Protein AF-A0A223MAK0-F1 (afdb_monomer_lite)

pLDDT: mean 96.05, std 2.84, range [82.0, 98.94]

Foldseek 3Di:
DQVLLLVVQCVDPVRVPPDRDDDDDDDDPDQLVLVVQLQVADPDPPRDFKDWHFLVCCCVNVVVPLWDFWKFFKFFAFPLDDQDFAAADALPCPTSQQVSQQVLQCQCVVPPLLPFDCDCPGPQRNPVFFRCSGTAPDVVTRMHFWWWKFKKFKDAPVRVVQLLVCQNVLQVVSNLQLAEEFEDCPDHRGHVQVFLCNCVHSPVNPVDPTPVRVCVVCVQRYDHDAQQQAQVDSRHGMYMDIVPPSGRDRNPSPQRGLHHPYDNMHMGTRGIGQIAGGITMIGRNPDDPVSSNSVNVSQQVCLVVVNPPDQVNVRRNHMDTADPVDGPRVVSVVSSD

Secondary structure (DSSP, 8-state):
-HHHHHHHHHHSTTTTTSPPPP--------HHHHHHHHHT--SSTT---EEEE-HHHHHHH-TT--SEEEEEEEEEPBTT--SSPP--S--STTSHHHHHHHHHHHHHHTS-GGG---SSSSTT-B-SS-BGGGB---SSPPEESEEEEEEEEEE-HHHHHHHHHHHHTT-HHHHHHT-EEE--TT-IIIIIHHHHHHHHHHGGG--SSSHHHHHHH-GGGEEES-GGGTTTSTT--EEEEETTGGGTSPP-SSS-SS---STT-EEEEEEEEEEEEPPEEEE-TTS-HHHHHHHHHHHHHHHHTT--SSGGGGT--EEEE--SSS-HHHHHHHHH-

Radius of gyration: 21.49 Å; chains: 1; bounding box: 53×34×61 Å

Structure (mmCIF, N/CA/C/O backbone):
data_AF-A0A223MAK0-F1
#
_entry.id   AF-A0A223MAK0-F1
#
loop_
_atom_site.group_PDB
_atom_site.id
_atom_site.type_symbol
_atom_site.label_atom_id
_atom_site.label_alt_id
_atom_site.label_comp_id
_atom_site.label_asym_id
_atom_site.label_entity_id
_atom_site.label_seq_id
_atom_site.pdbx_PDB_ins_code
_atom_site.Cartn_x
_atom_site.Cartn_y
_atom_site.Cartn_z
_atom_site.occupancy
_atom_site.B_iso_or_equiv
_atom_site.auth_seq_id
_atom_site.auth_comp_id
_atom_site.auth_asym_id
_atom_site.auth_atom_id
_atom_site.pdbx_PDB_model_num
ATOM 1 N N . MET A 1 1 ? 21.642 4.336 -13.554 1.00 93.19 1 MET A N 1
ATOM 2 C CA . MET A 1 1 ? 20.837 3.794 -14.674 1.00 93.19 1 MET A CA 1
ATOM 3 C C . MET A 1 1 ? 21.588 3.747 -16.005 1.00 93.19 1 MET A C 1
ATOM 5 O O . MET A 1 1 ? 22.009 2.666 -16.391 1.00 93.19 1 MET A O 1
ATOM 9 N N . LYS A 1 2 ? 21.830 4.885 -16.678 1.00 95.00 2 LYS A N 1
ATOM 10 C CA . LYS A 1 2 ? 22.454 4.943 -18.020 1.00 95.00 2 LYS A CA 1
ATOM 11 C C . LYS A 1 2 ? 23.736 4.112 -18.175 1.00 95.00 2 LYS A C 1
ATOM 13 O O . LYS A 1 2 ? 23.867 3.367 -19.140 1.00 95.00 2 LYS A O 1
ATOM 18 N N . ALA A 1 3 ? 24.668 4.224 -17.227 1.00 94.81 3 ALA A N 1
ATOM 19 C CA . ALA A 1 3 ? 25.928 3.481 -17.269 1.00 94.81 3 ALA A CA 1
ATOM 20 C C . ALA A 1 3 ? 25.715 1.955 -17.218 1.00 94.81 3 ALA A C 1
ATOM 22 O O . ALA A 1 3 ? 26.251 1.238 -18.060 1.00 94.81 3 ALA A O 1
ATOM 23 N N . GLU A 1 4 ? 24.886 1.470 -16.287 1.00 96.62 4 GLU A N 1
ATOM 24 C CA . GLU A 1 4 ? 24.606 0.035 -16.145 1.00 96.62 4 GLU A CA 1
ATOM 25 C C . GLU A 1 4 ? 23.829 -0.514 -17.349 1.00 96.62 4 GLU A C 1
ATOM 27 O O . GLU A 1 4 ? 24.167 -1.577 -17.865 1.00 96.62 4 GLU A O 1
ATOM 32 N N . PHE A 1 5 ? 22.861 0.242 -17.880 1.00 97.12 5 PHE A N 1
ATOM 33 C CA . PHE A 1 5 ? 22.167 -0.138 -19.112 1.00 97.12 5 PHE A CA 1
ATOM 34 C C . PHE A 1 5 ? 23.135 -0.268 -20.298 1.00 97.12 5 PHE A C 1
ATOM 36 O O . PHE A 1 5 ? 23.113 -1.270 -21.008 1.00 97.12 5 PHE A O 1
ATOM 43 N N . ASN A 1 6 ? 24.021 0.713 -20.510 1.00 95.50 6 ASN A N 1
ATOM 44 C CA . ASN A 1 6 ? 24.971 0.674 -21.626 1.00 95.50 6 ASN A CA 1
ATOM 45 C C . ASN A 1 6 ? 25.976 -0.478 -21.491 1.00 95.50 6 ASN A C 1
ATOM 47 O O . ASN A 1 6 ? 26.364 -1.076 -22.494 1.00 95.50 6 ASN A O 1
ATOM 51 N N . LYS A 1 7 ? 26.361 -0.834 -20.262 1.00 95.81 7 LYS A N 1
ATOM 52 C CA . LYS A 1 7 ? 27.163 -2.030 -19.989 1.00 95.81 7 LYS A CA 1
ATOM 53 C C . LYS A 1 7 ? 26.432 -3.307 -20.424 1.00 95.81 7 LYS A C 1
ATOM 55 O O . LYS A 1 7 ? 27.023 -4.109 -21.142 1.00 95.81 7 LYS A O 1
ATOM 60 N N . LEU A 1 8 ? 25.154 -3.470 -20.063 1.00 96.94 8 LEU A N 1
ATOM 61 C CA . LEU A 1 8 ? 24.330 -4.614 -20.489 1.00 96.94 8 LEU A CA 1
ATOM 62 C C . LEU A 1 8 ? 24.157 -4.661 -22.015 1.00 96.94 8 LEU A C 1
ATOM 64 O O . LEU A 1 8 ? 24.373 -5.702 -22.633 1.00 96.94 8 LEU A O 1
ATOM 68 N N . LYS A 1 9 ? 23.846 -3.514 -22.629 1.00 96.50 9 LYS A N 1
ATOM 69 C CA . LYS A 1 9 ? 23.723 -3.356 -24.083 1.00 96.50 9 LYS A CA 1
ATOM 70 C C . LYS A 1 9 ? 24.981 -3.821 -24.814 1.00 96.50 9 LYS A C 1
ATOM 72 O O . LYS A 1 9 ? 24.878 -4.571 -25.782 1.00 96.50 9 LYS A O 1
ATOM 77 N N . ASN A 1 10 ? 26.152 -3.355 -24.380 1.00 96.00 10 ASN A N 1
ATOM 78 C CA . ASN A 1 10 ? 27.424 -3.624 -25.054 1.00 96.00 10 ASN A CA 1
ATOM 79 C C . ASN A 1 10 ? 27.910 -5.067 -24.853 1.00 96.00 10 ASN A C 1
ATOM 81 O O . ASN A 1 10 ? 28.659 -5.573 -25.684 1.00 96.00 10 ASN A O 1
ATOM 85 N N . ALA A 1 11 ? 27.464 -5.739 -23.788 1.00 95.81 11 ALA A N 1
ATOM 86 C CA . ALA A 1 11 ? 27.746 -7.152 -23.552 1.00 95.81 11 ALA A CA 1
ATOM 87 C C . ALA A 1 11 ? 26.887 -8.100 -24.412 1.00 95.81 11 ALA A C 1
ATOM 89 O O . ALA A 1 11 ? 27.238 -9.268 -24.569 1.00 95.81 11 ALA A O 1
ATOM 90 N N . ASN A 1 12 ? 25.768 -7.628 -24.972 1.00 93.00 12 ASN A N 1
ATOM 91 C CA . ASN A 1 12 ? 24.846 -8.452 -25.749 1.00 93.00 12 ASN A CA 1
ATOM 92 C C . ASN A 1 12 ? 25.106 -8.306 -27.269 1.00 93.00 12 ASN A C 1
ATOM 94 O O . ASN A 1 12 ? 24.976 -7.201 -27.808 1.00 93.00 12 ASN A O 1
ATOM 98 N N . PRO A 1 13 ? 25.425 -9.403 -27.994 1.00 93.69 13 PRO A N 1
ATOM 99 C CA . PRO A 1 13 ? 25.727 -9.370 -29.429 1.00 93.69 13 PRO A CA 1
ATOM 100 C C . PRO A 1 13 ? 24.632 -8.748 -30.300 1.00 93.69 13 PRO A C 1
ATOM 102 O O . PRO A 1 13 ? 24.947 -8.155 -31.325 1.00 93.69 13 PRO A O 1
ATOM 105 N N . ASN A 1 14 ? 23.368 -8.850 -29.879 1.00 92.56 14 ASN A N 1
ATOM 106 C CA . ASN A 1 14 ? 22.218 -8.348 -30.631 1.00 92.56 14 ASN A CA 1
ATOM 107 C C . ASN A 1 14 ? 21.970 -6.847 -30.417 1.00 92.56 14 ASN A C 1
ATOM 109 O O . ASN A 1 14 ? 21.150 -6.260 -31.118 1.00 92.56 14 ASN A O 1
ATOM 113 N N . THR A 1 15 ? 22.621 -6.227 -29.427 1.00 93.69 15 THR A N 1
ATOM 114 C CA . THR A 1 15 ? 22.363 -4.826 -29.054 1.00 93.69 15 THR A CA 1
ATOM 115 C C . THR A 1 15 ? 23.609 -3.956 -28.984 1.00 93.69 15 THR A C 1
ATOM 117 O O . THR A 1 15 ? 23.480 -2.734 -28.936 1.00 93.69 15 THR A O 1
ATOM 120 N N . LYS A 1 16 ? 24.812 -4.542 -28.989 1.00 94.38 16 LYS A N 1
ATOM 121 C CA . LYS A 1 16 ? 26.081 -3.808 -28.862 1.00 94.38 16 LYS A CA 1
ATOM 122 C C . LYS A 1 16 ? 26.257 -2.715 -29.923 1.00 94.38 16 LYS A C 1
ATOM 124 O O . LYS A 1 16 ? 26.708 -1.623 -29.582 1.00 94.38 16 LYS A O 1
ATOM 129 N N . ASP A 1 17 ? 25.801 -2.971 -31.148 1.00 94.69 17 ASP A N 1
ATOM 130 C CA . ASP A 1 17 ? 25.955 -2.071 -32.298 1.00 94.69 17 ASP A CA 1
ATOM 131 C C . ASP A 1 17 ? 24.784 -1.078 -32.441 1.00 94.69 17 ASP A C 1
ATOM 133 O O . ASP A 1 17 ? 24.780 -0.235 -33.335 1.00 94.69 17 ASP A O 1
ATOM 137 N N . LEU A 1 18 ? 23.783 -1.144 -31.552 1.00 93.19 18 LEU A N 1
ATOM 138 C CA . LEU A 1 18 ? 22.683 -0.177 -31.525 1.00 93.19 18 LEU A CA 1
ATOM 139 C C . LEU A 1 18 ? 23.134 1.167 -30.920 1.00 93.19 18 LEU A C 1
ATOM 141 O O . LEU A 1 18 ? 24.121 1.212 -30.177 1.00 93.19 18 LEU A O 1
ATOM 145 N N . PRO A 1 19 ? 22.400 2.268 -31.165 1.00 91.81 19 PRO A N 1
ATOM 146 C CA . PRO A 1 19 ? 22.640 3.539 -30.487 1.00 91.81 19 PRO A CA 1
ATOM 147 C C . PRO A 1 19 ? 22.534 3.423 -28.961 1.00 91.81 19 PRO A C 1
ATOM 149 O O . PRO A 1 19 ? 21.789 2.600 -28.424 1.00 91.81 19 PRO A O 1
ATOM 152 N N . ASN A 1 20 ? 23.281 4.267 -28.246 1.00 90.25 20 ASN A N 1
ATOM 153 C CA . ASN A 1 20 ? 23.153 4.369 -26.794 1.00 90.25 20 ASN A CA 1
ATOM 154 C C . ASN A 1 20 ? 21.805 4.988 -26.411 1.00 90.25 20 ASN A C 1
ATOM 156 O O . ASN A 1 20 ? 21.297 5.868 -27.103 1.00 90.25 20 ASN A O 1
ATOM 160 N N . VAL A 1 21 ? 21.270 4.561 -25.269 1.00 90.88 21 VAL A N 1
ATOM 161 C CA . VAL A 1 21 ? 19.990 5.047 -24.742 1.00 90.88 21 VAL A CA 1
ATOM 162 C C . VAL A 1 21 ? 20.228 6.165 -23.724 1.00 90.88 21 VAL A C 1
ATOM 164 O O . VAL A 1 21 ? 21.171 6.113 -22.923 1.00 90.88 21 VAL A O 1
ATOM 167 N N . ASN A 1 22 ? 19.368 7.181 -23.763 1.00 90.56 22 ASN A N 1
ATOM 168 C CA . ASN A 1 22 ? 19.264 8.223 -22.744 1.00 90.56 22 ASN A CA 1
ATOM 169 C C . ASN A 1 22 ? 18.030 7.967 -21.869 1.00 90.56 22 ASN A C 1
ATOM 171 O O . ASN A 1 22 ? 17.097 7.296 -22.296 1.00 90.56 22 ASN A O 1
ATOM 175 N N . PHE A 1 23 ? 18.066 8.467 -20.636 1.00 93.25 23 PHE A N 1
ATOM 176 C CA . PHE A 1 23 ? 16.984 8.318 -19.668 1.00 93.25 23 PHE A CA 1
ATOM 177 C C . PHE A 1 23 ? 16.561 9.707 -19.210 1.00 93.25 23 PHE A C 1
ATOM 179 O O . PHE A 1 23 ? 17.351 10.383 -18.550 1.00 93.25 23 PHE A O 1
ATOM 186 N N . ASP A 1 24 ? 15.331 10.078 -19.543 1.00 93.38 24 ASP A N 1
ATOM 187 C CA . ASP A 1 24 ? 14.682 11.305 -19.098 1.00 93.38 24 ASP A CA 1
ATOM 188 C C . ASP A 1 24 ? 13.568 10.949 -18.108 1.00 93.38 24 ASP A C 1
ATOM 190 O O . ASP A 1 24 ? 12.923 9.905 -18.226 1.00 93.38 24 ASP A O 1
ATOM 194 N N . PHE A 1 25 ? 13.370 11.791 -17.095 1.00 92.69 25 PHE A N 1
ATOM 195 C CA . PHE A 1 25 ? 12.435 11.527 -16.003 1.00 92.69 25 PHE A CA 1
ATOM 196 C C . PHE A 1 25 ? 11.392 12.637 -15.919 1.00 92.69 25 PHE A C 1
ATOM 198 O O . PHE A 1 25 ? 11.732 13.819 -15.914 1.00 92.69 25 PHE A O 1
ATOM 205 N N . VAL A 1 26 ? 10.124 12.243 -15.801 1.00 92.62 26 VAL A N 1
ATOM 206 C CA . VAL A 1 26 ? 8.984 13.147 -15.621 1.00 92.62 26 VAL A CA 1
ATOM 207 C C . VAL A 1 26 ? 8.223 12.727 -14.366 1.00 92.62 26 VAL A C 1
ATOM 209 O O . VAL A 1 26 ? 8.002 11.538 -14.134 1.00 92.62 26 VAL A O 1
ATOM 212 N N . GLY A 1 27 ? 7.841 13.701 -13.540 1.00 90.19 27 GLY A N 1
ATOM 213 C CA . GLY A 1 27 ? 7.019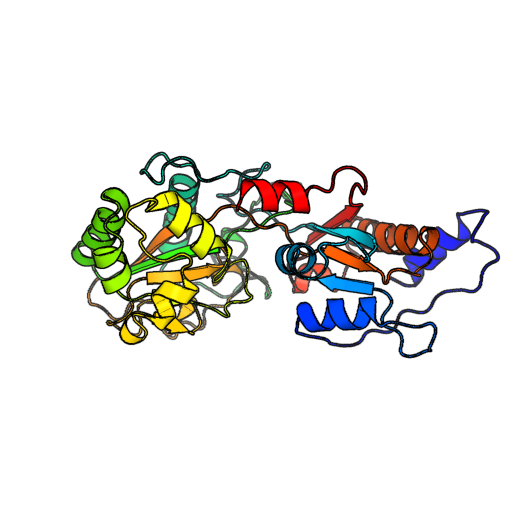 13.465 -12.355 1.00 90.19 27 GLY A CA 1
ATOM 214 C C . GLY A 1 27 ? 5.551 13.286 -12.735 1.00 90.19 27 GLY A C 1
ATOM 215 O O . GLY A 1 27 ? 4.942 14.202 -13.284 1.00 90.19 27 GLY A O 1
ATOM 216 N N . ILE A 1 28 ? 4.988 12.113 -12.443 1.00 90.94 28 ILE A N 1
ATOM 217 C CA . ILE A 1 28 ? 3.561 11.812 -12.598 1.00 90.94 28 ILE A CA 1
ATOM 218 C C . ILE A 1 28 ? 3.109 11.136 -11.306 1.00 90.94 28 ILE A C 1
ATOM 220 O O . ILE A 1 28 ? 3.587 10.048 -10.984 1.00 90.94 28 ILE A O 1
ATOM 224 N N . ASP A 1 29 ? 2.197 11.763 -10.569 1.00 83.56 29 ASP A N 1
ATOM 225 C CA . ASP A 1 29 ? 1.834 11.287 -9.227 1.00 83.56 29 ASP A CA 1
ATOM 226 C C . ASP A 1 29 ? 0.803 10.149 -9.249 1.00 83.56 29 ASP A C 1
ATOM 228 O O . ASP A 1 29 ? 0.844 9.242 -8.420 1.00 83.56 29 ASP A O 1
ATOM 232 N N . ASP A 1 30 ? -0.136 10.176 -10.196 1.00 88.19 30 ASP A N 1
ATOM 233 C CA . ASP A 1 30 ? -1.300 9.289 -10.203 1.00 88.19 30 ASP A CA 1
ATOM 234 C C . ASP A 1 30 ? -1.084 8.017 -11.045 1.00 88.19 30 ASP A C 1
ATOM 236 O O . ASP A 1 30 ? -0.744 8.077 -12.228 1.00 88.19 30 ASP A O 1
ATOM 240 N N . SER A 1 31 ? -1.334 6.846 -10.446 1.00 91.94 31 SER A N 1
ATOM 241 C CA . SER A 1 31 ? -1.171 5.538 -11.099 1.00 91.94 31 SER A CA 1
ATOM 242 C C . SER A 1 31 ? -2.064 5.358 -12.328 1.00 91.94 31 SER A C 1
ATOM 244 O O . SER A 1 31 ? -1.602 4.804 -13.325 1.00 91.94 31 SER A O 1
ATOM 246 N N . LYS A 1 32 ? -3.314 5.844 -12.301 1.00 92.81 32 LYS A N 1
ATOM 247 C CA . LYS A 1 32 ? -4.226 5.722 -13.454 1.00 92.81 32 LYS A CA 1
ATOM 248 C C . LYS A 1 32 ? -3.705 6.530 -14.642 1.00 92.81 32 LYS A C 1
ATOM 250 O O . LYS A 1 32 ? -3.706 6.057 -15.776 1.00 92.81 32 LYS A O 1
ATOM 255 N N . THR A 1 33 ? -3.192 7.727 -14.364 1.00 93.94 33 THR A N 1
ATOM 256 C CA . THR A 1 33 ? -2.572 8.612 -15.353 1.00 93.94 33 THR A CA 1
ATOM 257 C C . THR A 1 33 ? -1.335 7.964 -15.972 1.00 93.94 33 THR A C 1
ATOM 259 O O . THR A 1 33 ? -1.218 7.954 -17.195 1.00 93.94 33 THR A O 1
ATOM 262 N N . LYS A 1 34 ? -0.458 7.345 -15.164 1.00 95.75 34 LYS A N 1
ATOM 263 C CA . LYS A 1 34 ? 0.699 6.579 -15.671 1.00 95.75 34 LYS A CA 1
ATOM 264 C C . LYS A 1 34 ? 0.270 5.472 -16.639 1.00 95.75 34 LYS A C 1
ATOM 266 O O . LYS A 1 34 ? 0.835 5.368 -17.723 1.00 95.75 34 LYS A O 1
ATOM 271 N N . ILE A 1 35 ? -0.743 4.675 -16.280 1.00 96.38 35 ILE A N 1
ATOM 272 C CA . ILE A 1 35 ? -1.268 3.602 -17.145 1.00 96.38 35 ILE A CA 1
ATOM 273 C C . ILE A 1 35 ? -1.819 4.182 -18.446 1.00 96.38 35 ILE A C 1
ATOM 275 O O . ILE A 1 35 ? -1.442 3.725 -19.523 1.00 96.38 35 ILE A O 1
ATOM 279 N N . SER A 1 36 ? -2.675 5.203 -18.357 1.00 95.44 36 SER A N 1
ATOM 280 C CA . SER A 1 36 ? -3.267 5.839 -19.535 1.00 95.44 36 SER A CA 1
ATOM 281 C C . SER A 1 36 ? -2.195 6.375 -20.480 1.00 95.44 36 SER A C 1
ATOM 283 O O . SER A 1 36 ? -2.293 6.153 -21.682 1.00 95.44 36 SER A O 1
ATOM 285 N N . GLN A 1 37 ? -1.165 7.041 -19.948 1.00 95.25 37 GLN A N 1
ATOM 286 C CA . GLN A 1 37 ? -0.077 7.595 -20.751 1.00 95.25 37 GLN A CA 1
ATOM 287 C C . GLN A 1 37 ? 0.797 6.513 -21.382 1.00 95.25 37 GLN A C 1
ATOM 289 O O . GLN A 1 37 ? 1.171 6.666 -22.538 1.00 95.25 37 GLN A O 1
ATOM 294 N N . LEU A 1 38 ? 1.084 5.409 -20.680 1.00 96.88 38 LEU A N 1
ATOM 295 C CA . LEU A 1 38 ? 1.790 4.267 -21.272 1.00 96.88 38 LEU A CA 1
ATOM 296 C C . LEU A 1 38 ? 0.986 3.635 -22.414 1.00 96.88 38 LEU A C 1
ATOM 298 O O . LEU A 1 38 ? 1.558 3.309 -23.451 1.00 96.88 38 LEU A O 1
ATOM 302 N N . LYS A 1 39 ? -0.331 3.466 -22.241 1.00 95.88 39 LYS A N 1
ATOM 303 C CA . LYS A 1 39 ? -1.208 2.871 -23.261 1.00 95.88 39 LYS A CA 1
ATOM 304 C C . LYS A 1 39 ? -1.353 3.754 -24.497 1.00 95.88 39 LYS A C 1
ATOM 306 O O . LYS A 1 39 ? -1.340 3.242 -25.609 1.00 95.88 39 LYS A O 1
ATOM 311 N N . SER A 1 40 ? -1.460 5.070 -24.310 1.00 93.88 40 SER A N 1
ATOM 312 C CA . SER A 1 40 ? -1.549 6.032 -25.415 1.00 93.88 40 SER A CA 1
ATOM 313 C C . SER A 1 40 ? -0.187 6.446 -25.982 1.00 93.88 40 SER A C 1
ATOM 315 O O . SER A 1 40 ? -0.140 7.308 -26.856 1.00 93.88 40 SER A O 1
ATOM 317 N N . SER A 1 41 ? 0.911 5.912 -25.443 1.00 90.94 41 SER A N 1
ATOM 318 C CA . SER A 1 41 ? 2.268 6.326 -25.793 1.00 90.94 41 SER A CA 1
ATOM 319 C C . SER A 1 41 ? 2.610 5.947 -27.232 1.00 90.94 41 SER A C 1
ATOM 321 O O . SER A 1 41 ? 2.360 4.823 -27.675 1.00 90.94 41 SER A O 1
ATOM 323 N N . ASP A 1 42 ? 3.219 6.876 -27.958 1.00 85.75 42 ASP A N 1
ATOM 324 C CA . ASP A 1 42 ? 3.631 6.710 -29.347 1.00 85.75 42 ASP A CA 1
ATOM 325 C C . ASP A 1 42 ? 5.163 6.581 -29.458 1.00 85.75 42 ASP A C 1
ATOM 327 O O . ASP A 1 42 ? 5.835 6.145 -28.524 1.00 85.75 42 ASP A O 1
ATOM 331 N N . ASN A 1 43 ? 5.734 6.882 -30.626 1.00 85.44 43 ASN A N 1
ATOM 332 C CA . ASN A 1 43 ? 7.188 6.928 -30.828 1.00 85.44 43 ASN A CA 1
ATOM 333 C C . ASN A 1 43 ? 7.732 8.370 -30.852 1.00 85.44 43 ASN A C 1
ATOM 335 O O . ASN A 1 43 ? 8.783 8.616 -31.445 1.00 85.44 43 ASN A O 1
ATOM 339 N N . SER A 1 44 ? 7.013 9.332 -30.266 1.00 86.31 44 SER A N 1
ATOM 340 C CA . SER A 1 44 ? 7.482 10.714 -30.136 1.00 86.31 44 SER A CA 1
ATOM 341 C C . SER A 1 44 ? 8.581 10.838 -29.078 1.00 86.31 44 SER A C 1
ATOM 343 O O . SER A 1 44 ? 8.764 9.979 -28.221 1.00 86.31 44 SER A O 1
ATOM 345 N N . THR A 1 45 ? 9.305 11.956 -29.094 1.00 82.00 45 THR A N 1
ATOM 346 C CA . THR A 1 45 ? 10.337 12.264 -28.088 1.00 82.00 45 THR A CA 1
ATOM 347 C C . THR A 1 45 ? 9.767 12.573 -26.701 1.00 82.00 45 THR A C 1
ATOM 349 O O . THR A 1 45 ? 10.524 12.669 -25.744 1.00 82.00 45 THR A O 1
ATOM 352 N N . SER A 1 46 ? 8.452 12.766 -26.591 1.00 83.75 46 SER A N 1
ATOM 353 C CA . SER A 1 46 ? 7.727 12.977 -25.331 1.00 83.75 46 SER A CA 1
ATOM 354 C C . SER A 1 46 ? 7.014 11.716 -24.833 1.00 83.75 46 SER A C 1
ATOM 356 O O . SER A 1 46 ? 6.264 11.786 -23.860 1.00 83.75 46 SER A O 1
ATOM 358 N N . ALA A 1 47 ? 7.200 10.584 -25.516 1.00 88.50 47 ALA A N 1
ATOM 359 C CA . ALA A 1 47 ? 6.585 9.319 -25.156 1.00 88.50 47 ALA A CA 1
ATOM 360 C C . ALA A 1 47 ? 7.017 8.875 -23.750 1.00 88.50 47 ALA A C 1
ATOM 362 O O . ALA A 1 47 ? 8.191 8.935 -23.385 1.00 88.50 47 ALA A O 1
ATOM 363 N N . ILE A 1 48 ? 6.058 8.387 -22.963 1.00 95.12 48 ILE A N 1
ATOM 364 C CA . ILE A 1 48 ? 6.356 7.688 -21.713 1.00 95.12 48 ILE A CA 1
ATOM 365 C C . ILE A 1 48 ? 6.566 6.217 -22.060 1.00 95.12 48 ILE A C 1
ATOM 367 O O . ILE A 1 48 ? 5.652 5.544 -22.540 1.00 95.12 48 ILE A O 1
ATOM 371 N N . ASP A 1 49 ? 7.782 5.723 -21.851 1.00 96.81 49 ASP A N 1
ATOM 372 C CA . ASP A 1 49 ? 8.165 4.351 -22.200 1.00 96.81 49 ASP A CA 1
ATOM 373 C C . ASP A 1 49 ? 8.015 3.366 -21.035 1.00 96.81 49 ASP A C 1
ATOM 375 O O . ASP A 1 49 ? 7.754 2.181 -21.254 1.00 96.81 49 ASP A O 1
ATOM 379 N N . PHE A 1 50 ? 8.197 3.855 -19.806 1.00 97.75 50 PHE A N 1
ATOM 380 C CA . PHE A 1 50 ? 8.248 3.063 -18.582 1.00 97.75 50 PHE A CA 1
ATOM 381 C C . PHE A 1 50 ? 7.710 3.854 -17.388 1.00 97.75 50 PHE A C 1
ATOM 383 O O . PHE A 1 50 ? 8.017 5.037 -17.237 1.00 97.75 50 PHE A O 1
ATOM 390 N N . ALA A 1 51 ? 6.967 3.192 -16.500 1.00 97.62 51 ALA A N 1
ATOM 391 C CA . ALA A 1 51 ? 6.581 3.755 -15.209 1.00 97.62 51 ALA A CA 1
ATOM 392 C C . ALA A 1 51 ? 6.489 2.675 -14.123 1.00 97.62 51 ALA A C 1
ATOM 394 O O . ALA A 1 51 ? 6.117 1.538 -14.403 1.00 97.62 51 ALA A O 1
ATOM 395 N N . ILE A 1 52 ? 6.782 3.052 -12.874 1.00 97.69 52 ILE A N 1
ATOM 396 C CA . ILE A 1 52 ? 6.501 2.239 -11.682 1.00 97.69 52 ILE A CA 1
ATOM 397 C C . ILE A 1 52 ? 5.118 2.636 -11.141 1.00 97.69 52 ILE A C 1
ATOM 399 O O . ILE A 1 52 ? 4.847 3.825 -10.911 1.00 97.69 52 ILE A O 1
ATOM 403 N N . ILE A 1 53 ? 4.230 1.649 -11.014 1.00 96.00 53 ILE A N 1
ATOM 404 C CA . ILE A 1 53 ? 2.783 1.813 -10.820 1.00 96.00 53 ILE A CA 1
ATOM 405 C C . ILE A 1 53 ? 2.298 0.854 -9.729 1.00 96.00 53 ILE A C 1
ATOM 407 O O . ILE A 1 53 ? 2.748 -0.288 -9.670 1.00 96.00 53 ILE A O 1
ATOM 411 N N . ASP A 1 54 ? 1.338 1.286 -8.908 1.00 94.25 54 ASP A N 1
ATOM 412 C CA . ASP A 1 54 ? 0.647 0.408 -7.953 1.00 94.25 54 ASP A CA 1
ATOM 413 C C . ASP A 1 54 ? 0.117 -0.863 -8.649 1.00 94.25 54 ASP A C 1
ATOM 415 O O . ASP A 1 54 ? -0.564 -0.804 -9.684 1.00 94.25 54 ASP A O 1
ATOM 419 N N . ALA A 1 55 ? 0.431 -2.026 -8.073 1.00 96.44 55 ALA A N 1
ATOM 420 C CA . ALA A 1 55 ? 0.104 -3.324 -8.660 1.00 96.44 55 ALA A CA 1
ATOM 421 C C . ALA A 1 55 ? -1.410 -3.527 -8.801 1.00 96.44 55 ALA A C 1
ATOM 423 O O . ALA A 1 55 ? -1.877 -4.045 -9.813 1.00 96.44 55 ALA A O 1
ATOM 424 N N . THR A 1 56 ? -2.183 -3.082 -7.806 1.00 95.69 56 THR A N 1
ATOM 425 C CA . THR A 1 56 ? -3.645 -3.216 -7.810 1.00 95.69 56 THR A CA 1
ATOM 426 C C . THR A 1 56 ? -4.266 -2.405 -8.947 1.00 95.69 56 THR A C 1
ATOM 428 O O . THR A 1 56 ? -5.087 -2.914 -9.703 1.00 95.69 56 THR A O 1
ATOM 431 N N . THR A 1 57 ? -3.827 -1.160 -9.120 1.00 94.56 57 THR A N 1
ATOM 432 C CA . THR A 1 57 ? -4.275 -0.283 -10.207 1.00 94.56 57 THR A CA 1
ATOM 433 C C . THR A 1 57 ? -3.869 -0.845 -11.567 1.00 94.56 57 THR A C 1
ATOM 435 O O . THR A 1 57 ? -4.671 -0.826 -12.491 1.00 94.56 57 THR A O 1
ATOM 438 N N . THR A 1 58 ? -2.672 -1.428 -11.682 1.00 96.00 58 THR A N 1
ATOM 439 C CA . THR A 1 58 ? -2.226 -2.113 -12.909 1.00 96.00 58 THR A CA 1
ATOM 440 C C . THR A 1 58 ? -3.144 -3.280 -13.279 1.00 96.00 58 THR A C 1
ATOM 442 O O . THR A 1 58 ? -3.443 -3.486 -14.449 1.00 96.00 58 THR A O 1
ATOM 445 N N . ILE A 1 59 ? -3.628 -4.050 -12.303 1.00 96.31 59 ILE A N 1
ATOM 446 C CA . ILE A 1 59 ? -4.547 -5.167 -12.565 1.00 96.31 59 ILE A CA 1
ATOM 447 C C . ILE A 1 59 ? -5.920 -4.671 -13.020 1.00 96.31 59 ILE A C 1
ATOM 449 O O . ILE A 1 59 ? -6.481 -5.235 -13.957 1.00 96.31 59 ILE A O 1
ATOM 453 N N . GLU A 1 60 ? -6.452 -3.655 -12.344 1.00 94.88 60 GLU A N 1
ATOM 454 C CA . GLU A 1 60 ? -7.815 -3.158 -12.558 1.00 94.88 60 GLU A CA 1
ATOM 455 C C . GLU A 1 60 ? -7.950 -2.309 -13.829 1.00 94.88 60 GLU A C 1
ATOM 457 O O . GLU A 1 60 ? -8.953 -2.424 -14.531 1.00 94.88 60 GLU A O 1
ATOM 462 N N . ASP A 1 61 ? -6.941 -1.493 -14.149 1.00 95.38 61 ASP A N 1
ATOM 463 C CA . ASP A 1 61 ? -6.974 -0.558 -15.282 1.00 95.38 61 ASP A CA 1
ATOM 464 C C . ASP A 1 61 ? -6.235 -1.101 -16.532 1.00 95.38 61 ASP A C 1
ATOM 466 O O . ASP A 1 61 ? -6.345 -0.541 -17.628 1.00 95.38 61 ASP A O 1
ATOM 470 N N . ASP A 1 62 ? -5.512 -2.222 -16.406 1.00 96.31 62 ASP A N 1
ATOM 471 C CA . ASP A 1 62 ? -4.987 -3.010 -17.530 1.00 96.31 62 ASP A CA 1
ATOM 472 C C . ASP A 1 62 ? -5.422 -4.494 -17.470 1.00 96.31 62 ASP A C 1
ATOM 474 O O . ASP A 1 62 ? -4.589 -5.407 -17.330 1.00 96.31 62 ASP A O 1
ATOM 478 N N . PRO A 1 63 ? -6.742 -4.766 -17.569 1.00 94.81 63 PRO A N 1
ATOM 479 C CA . PRO A 1 63 ? -7.275 -6.127 -17.508 1.00 94.81 63 PRO A CA 1
ATOM 480 C C . PRO A 1 63 ? -6.859 -6.974 -18.720 1.00 94.81 63 PRO A C 1
ATOM 482 O O . PRO A 1 63 ? -6.552 -8.157 -18.558 1.00 94.81 63 PRO A O 1
ATOM 485 N N . GLU A 1 64 ? -6.758 -6.352 -19.900 1.00 94.88 64 GLU A N 1
ATOM 486 C CA . GLU A 1 64 ? -6.355 -6.990 -21.163 1.00 94.88 64 GLU A CA 1
ATOM 487 C C . GLU A 1 64 ? -4.841 -7.244 -21.263 1.00 94.88 64 GLU A C 1
ATOM 489 O O . GLU A 1 64 ? -4.383 -7.902 -22.196 1.00 94.88 64 GLU A O 1
ATOM 494 N N . LYS A 1 65 ? -4.063 -6.796 -20.265 1.00 95.44 65 LYS A N 1
ATOM 495 C CA . LYS A 1 65 ? -2.609 -7.013 -20.165 1.00 95.44 65 LYS A CA 1
ATOM 496 C C . LYS A 1 65 ? -1.853 -6.428 -21.363 1.00 95.44 65 LYS A C 1
ATOM 498 O O . LYS A 1 65 ? -0.941 -7.064 -21.895 1.00 95.44 65 LYS A O 1
ATOM 503 N N . GLU A 1 66 ? -2.245 -5.231 -21.791 1.00 96.06 66 GLU A N 1
ATOM 504 C CA . GLU A 1 66 ? -1.610 -4.526 -22.906 1.00 96.06 66 GLU A CA 1
ATOM 505 C C . GLU A 1 66 ? -0.187 -4.082 -22.546 1.00 96.06 66 GLU A C 1
ATOM 507 O O . GLU A 1 66 ? 0.705 -4.076 -23.397 1.00 96.06 66 GLU A O 1
ATOM 512 N N . LEU A 1 67 ? 0.040 -3.719 -21.279 1.00 97.06 67 LEU A N 1
ATOM 513 C CA . LEU A 1 67 ? 1.343 -3.282 -20.796 1.00 97.06 67 LEU A CA 1
ATOM 514 C C . LEU A 1 67 ? 2.280 -4.469 -20.564 1.00 97.06 67 LEU A C 1
ATOM 516 O O . LEU A 1 67 ? 1.906 -5.509 -20.010 1.00 97.06 67 LEU A O 1
ATOM 520 N N . TYR A 1 68 ? 3.557 -4.282 -20.901 1.00 97.56 68 TYR A N 1
ATOM 521 C CA . TYR A 1 68 ? 4.590 -5.250 -20.547 1.00 97.56 68 TYR A CA 1
ATOM 522 C C . TYR A 1 68 ? 5.078 -4.997 -19.116 1.00 97.56 68 TYR A C 1
ATOM 524 O O . TYR A 1 68 ? 5.787 -4.031 -18.850 1.00 97.56 68 TYR A O 1
ATOM 532 N N . ASN A 1 69 ? 4.716 -5.877 -18.185 1.00 97.88 69 ASN A N 1
ATOM 533 C CA . ASN A 1 69 ? 5.070 -5.761 -16.767 1.00 97.88 69 ASN A CA 1
ATOM 534 C C . ASN A 1 69 ? 6.438 -6.406 -16.506 1.00 97.88 69 ASN A C 1
ATOM 536 O O . ASN A 1 69 ? 6.498 -7.606 -16.259 1.00 97.88 69 ASN A O 1
ATOM 540 N N . GLY A 1 70 ? 7.541 -5.659 -16.589 1.00 97.69 70 GLY A N 1
ATOM 541 C CA . GLY A 1 70 ? 8.897 -6.233 -16.549 1.00 97.69 70 GLY A CA 1
ATOM 542 C C . GLY A 1 70 ? 9.508 -6.373 -15.150 1.00 97.69 70 GLY A C 1
ATOM 543 O O . GLY A 1 70 ? 10.254 -7.321 -14.892 1.00 97.69 70 GLY A O 1
ATOM 544 N N . LEU A 1 71 ? 9.174 -5.461 -14.236 1.00 98.62 71 LEU A N 1
ATOM 545 C CA . LEU A 1 71 ? 9.886 -5.261 -12.970 1.00 98.62 71 LEU A CA 1
ATOM 546 C C . LEU A 1 71 ? 8.922 -5.318 -11.780 1.00 98.62 71 LEU A C 1
ATOM 548 O O . LEU A 1 71 ? 7.915 -4.625 -11.773 1.00 98.62 71 LEU A O 1
ATOM 552 N N . GLN A 1 72 ? 9.255 -6.084 -10.747 1.00 98.44 72 GLN A N 1
ATOM 553 C CA . GLN A 1 72 ? 8.599 -6.043 -9.440 1.00 98.44 72 GLN A CA 1
ATOM 554 C C . GLN A 1 72 ? 9.528 -5.322 -8.466 1.00 98.44 72 GLN A C 1
ATOM 556 O O . GLN A 1 72 ? 10.676 -5.744 -8.288 1.00 98.44 72 GLN A O 1
ATOM 561 N N . THR A 1 73 ? 9.037 -4.264 -7.824 1.00 98.62 73 THR A N 1
ATOM 562 C CA . THR A 1 73 ? 9.744 -3.625 -6.706 1.00 98.62 73 THR A CA 1
ATOM 563 C C . THR A 1 73 ? 9.621 -4.482 -5.442 1.00 98.62 73 THR A C 1
ATOM 565 O O . THR A 1 73 ? 8.648 -5.221 -5.268 1.00 98.62 73 THR A O 1
ATOM 568 N N . LEU A 1 74 ? 10.636 -4.430 -4.582 1.00 98.19 74 LEU A N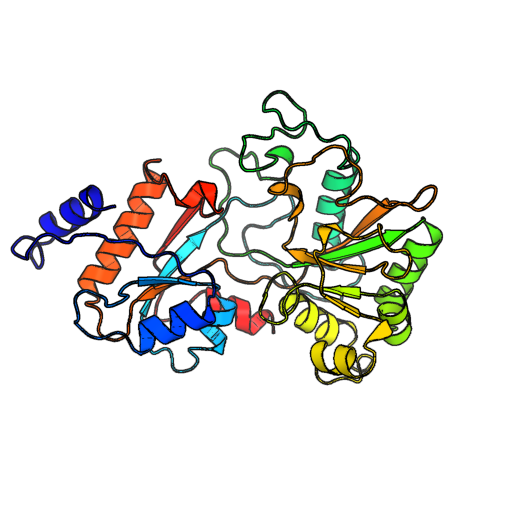 1
ATOM 569 C CA . LEU A 1 74 ? 10.720 -5.152 -3.314 1.00 98.19 74 LEU A CA 1
ATOM 570 C C . LEU A 1 74 ? 10.996 -4.155 -2.190 1.00 98.19 74 LEU A C 1
ATOM 572 O O . LEU A 1 74 ? 11.692 -3.162 -2.401 1.00 98.19 74 LEU A O 1
ATOM 576 N N . THR A 1 75 ? 10.519 -4.444 -0.986 1.00 97.50 75 THR A N 1
ATOM 577 C CA . THR A 1 75 ? 10.740 -3.609 0.201 1.00 97.50 75 THR A CA 1
ATOM 578 C C . THR A 1 75 ? 11.361 -4.413 1.336 1.00 97.50 75 THR A C 1
ATOM 580 O O . THR A 1 75 ? 11.316 -5.643 1.323 1.00 97.50 75 THR A O 1
ATOM 583 N N . TRP A 1 76 ? 11.955 -3.738 2.321 1.00 97.00 76 TRP A N 1
ATOM 584 C CA . TRP A 1 76 ? 12.389 -4.396 3.553 1.00 97.00 76 TRP A CA 1
ATOM 585 C C . TRP A 1 76 ? 11.177 -4.908 4.325 1.00 97.00 76 TRP A C 1
ATOM 587 O O . TRP A 1 76 ? 10.208 -4.178 4.523 1.00 97.00 76 TRP A O 1
ATOM 597 N N . ALA A 1 77 ? 11.246 -6.154 4.786 1.00 97.69 77 ALA A N 1
ATOM 598 C CA . ALA A 1 77 ? 10.178 -6.732 5.586 1.00 97.69 77 ALA A CA 1
ATOM 599 C C . ALA A 1 77 ? 10.058 -6.023 6.945 1.00 97.69 77 ALA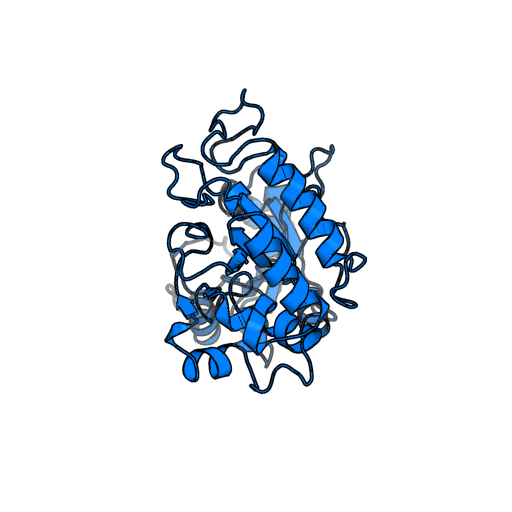 A C 1
ATOM 601 O O . ALA A 1 77 ? 11.065 -5.679 7.575 1.00 97.69 77 ALA A O 1
ATOM 602 N N . PHE A 1 78 ? 8.829 -5.868 7.437 1.00 98.06 78 PHE A N 1
ATOM 603 C CA . PHE A 1 78 ? 8.600 -5.570 8.848 1.00 98.06 78 PHE A CA 1
ATOM 604 C C . PHE A 1 78 ? 8.876 -6.800 9.718 1.00 98.06 78 PHE A C 1
ATOM 606 O O . PHE A 1 78 ? 8.809 -7.941 9.255 1.00 98.06 78 PHE A O 1
ATOM 613 N N . LYS A 1 79 ? 9.163 -6.583 11.005 1.00 96.88 79 LYS A N 1
ATOM 614 C CA . LYS A 1 79 ? 9.416 -7.678 11.961 1.00 96.88 79 LYS A CA 1
ATOM 615 C C . LYS A 1 79 ? 8.247 -8.656 12.084 1.00 96.88 79 LYS A C 1
ATOM 617 O O . LYS A 1 79 ? 8.483 -9.845 12.240 1.00 96.88 79 LYS A O 1
ATOM 622 N N . ASN A 1 80 ? 7.019 -8.155 11.973 1.00 96.12 80 ASN A N 1
ATOM 623 C CA . ASN A 1 80 ? 5.772 -8.926 12.033 1.00 96.12 80 ASN A CA 1
ATOM 624 C C . ASN A 1 80 ? 5.372 -9.549 10.676 1.00 96.12 80 ASN A C 1
ATOM 626 O O . ASN A 1 80 ? 4.289 -10.125 10.555 1.00 96.12 80 ASN A O 1
ATOM 630 N N . SER A 1 81 ? 6.199 -9.393 9.634 1.00 95.19 81 SER A N 1
ATOM 631 C CA . SER A 1 81 ? 5.943 -9.931 8.295 1.00 95.19 81 SER A CA 1
ATOM 632 C C . SER A 1 81 ? 6.675 -11.251 8.061 1.00 95.19 81 SER A C 1
ATOM 634 O O . SER A 1 81 ? 7.891 -11.354 8.244 1.00 95.19 81 SER A O 1
ATOM 636 N N . SER A 1 82 ? 5.937 -12.238 7.562 1.00 93.94 82 SER A N 1
ATOM 637 C CA . SER A 1 82 ? 6.462 -13.487 7.007 1.00 93.94 82 SER A CA 1
ATOM 638 C C . SER A 1 82 ? 7.159 -13.279 5.654 1.00 93.94 82 SER A C 1
ATOM 640 O O . SER A 1 82 ? 7.027 -12.233 5.028 1.00 93.94 82 SER A O 1
ATOM 642 N N . ASP A 1 83 ? 7.903 -14.282 5.183 1.00 91.19 83 ASP A N 1
ATOM 643 C CA . ASP A 1 83 ? 8.515 -14.236 3.842 1.00 91.19 83 ASP A CA 1
ATOM 644 C C . ASP A 1 83 ? 7.488 -14.479 2.733 1.00 91.19 83 ASP A C 1
ATOM 646 O O . ASP A 1 83 ? 7.558 -13.892 1.656 1.00 91.19 83 ASP A O 1
ATOM 650 N N . SER A 1 84 ? 6.514 -15.351 3.004 1.00 93.62 84 SER A N 1
ATOM 651 C CA . SER A 1 84 ? 5.385 -15.613 2.112 1.00 93.62 84 SER A CA 1
ATOM 652 C C . SER A 1 84 ? 4.148 -14.839 2.564 1.00 93.62 84 SER A C 1
ATOM 654 O O . SER A 1 84 ? 3.914 -14.736 3.772 1.00 93.62 84 SER A O 1
ATOM 656 N N . PRO A 1 85 ? 3.326 -14.323 1.634 1.00 95.38 85 PRO A N 1
ATOM 657 C CA . PRO A 1 85 ? 2.103 -13.617 1.984 1.00 95.38 85 PRO A CA 1
ATOM 658 C C . PRO A 1 85 ? 1.132 -14.533 2.740 1.00 95.38 85 PRO A C 1
ATOM 660 O O . PRO A 1 85 ? 0.715 -15.571 2.238 1.00 95.38 85 PRO A O 1
ATOM 663 N N . LEU A 1 86 ? 0.759 -14.129 3.954 1.00 96.62 86 LEU A N 1
ATOM 664 C CA . LEU A 1 86 ? -0.368 -14.699 4.699 1.00 96.62 86 LEU A CA 1
ATOM 665 C C . LEU A 1 86 ? -1.682 -14.024 4.296 1.00 96.62 86 LEU A C 1
ATOM 667 O O . LEU A 1 86 ? -1.694 -12.822 4.010 1.00 96.62 86 LEU A O 1
ATOM 671 N N . PHE A 1 87 ? -2.779 -14.774 4.341 1.00 98.12 87 PHE A N 1
ATOM 672 C CA . PHE A 1 87 ? -4.117 -14.317 3.972 1.00 98.12 87 PHE A CA 1
ATOM 673 C C . PHE A 1 87 ? -5.104 -14.522 5.118 1.00 98.12 87 PHE A C 1
ATOM 675 O O . PHE A 1 87 ? -4.906 -15.359 5.999 1.00 98.12 87 PHE A O 1
ATOM 682 N N . TYR A 1 88 ? -6.185 -13.752 5.077 1.00 98.19 88 TYR A N 1
ATOM 683 C CA . TYR A 1 88 ? -7.289 -13.816 6.019 1.00 98.19 88 TYR A CA 1
ATOM 684 C C . TYR A 1 88 ? -7.923 -15.203 6.029 1.00 98.19 88 TYR A C 1
ATOM 686 O O . TYR A 1 88 ? -8.305 -15.724 4.971 1.00 98.19 88 TYR A O 1
ATOM 694 N N . GLN A 1 89 ? -8.125 -15.733 7.233 1.00 97.06 89 GLN A N 1
ATOM 695 C CA . GLN A 1 89 ? -8.734 -17.038 7.464 1.00 97.06 89 GLN A CA 1
ATOM 696 C C . GLN A 1 89 ? -10.109 -16.906 8.120 1.00 97.06 89 GLN A C 1
ATOM 698 O O . GLN A 1 89 ? -11.097 -17.416 7.597 1.00 97.06 89 GLN A O 1
ATOM 703 N N . ASN A 1 90 ? -10.189 -16.234 9.269 1.00 95.12 90 ASN A N 1
ATOM 704 C CA . ASN A 1 90 ? -11.392 -16.219 10.104 1.00 95.12 90 ASN A CA 1
ATOM 705 C C . ASN A 1 90 ? -11.584 -14.950 10.953 1.00 95.12 90 ASN A C 1
ATOM 707 O O . ASN A 1 90 ? -12.659 -14.778 11.526 1.00 95.12 90 ASN A O 1
ATOM 711 N N . GLY A 1 91 ? -10.590 -14.062 11.035 1.00 94.75 91 GLY A N 1
ATOM 712 C CA . GLY A 1 91 ? -10.663 -12.803 11.781 1.00 94.75 91 GLY A CA 1
ATOM 713 C C . GLY A 1 91 ? -10.683 -12.949 13.304 1.00 94.75 91 GLY A C 1
ATOM 714 O O . GLY A 1 91 ? -10.807 -11.941 13.998 1.00 94.75 91 GLY A O 1
ATOM 715 N N . THR A 1 92 ? -10.545 -14.170 13.831 1.00 95.56 92 THR A N 1
ATOM 716 C CA . THR A 1 92 ? -10.449 -14.434 15.273 1.00 95.56 92 THR A CA 1
ATOM 717 C C . THR A 1 92 ? -9.093 -13.993 15.816 1.00 95.56 92 THR A C 1
ATOM 719 O O . THR A 1 92 ? -8.170 -13.660 15.076 1.00 95.56 92 THR A O 1
ATOM 722 N N . LYS A 1 93 ? -8.900 -14.066 17.135 1.00 94.62 93 LYS A N 1
ATOM 723 C CA . LYS A 1 93 ? -7.587 -13.815 17.749 1.00 94.62 93 LYS A CA 1
ATOM 724 C C . LYS A 1 93 ? -6.473 -14.730 17.207 1.00 94.62 93 LYS A C 1
ATOM 726 O O . LYS A 1 93 ? -5.316 -14.339 17.319 1.00 94.62 93 LYS A O 1
ATOM 731 N N . ASN A 1 94 ? -6.793 -15.878 16.611 1.00 96.50 94 ASN A N 1
ATOM 732 C CA . ASN A 1 94 ? -5.812 -16.797 16.025 1.00 96.50 94 ASN A CA 1
ATOM 733 C C . ASN A 1 94 ? -5.655 -16.635 14.507 1.00 96.50 94 ASN A C 1
ATOM 735 O O . ASN A 1 94 ? -4.879 -17.371 13.908 1.00 96.50 94 ASN A O 1
ATOM 739 N N . ASP A 1 95 ? -6.376 -15.701 13.880 1.00 98.25 95 ASP A N 1
ATOM 740 C CA . ASP A 1 95 ? -6.142 -15.364 12.479 1.00 98.25 95 ASP A CA 1
ATOM 741 C C . ASP A 1 95 ? -4.708 -14.824 12.308 1.00 98.25 95 ASP A C 1
ATOM 743 O O . ASP A 1 95 ? -4.294 -13.974 13.109 1.00 98.25 95 ASP A O 1
ATOM 747 N N . PRO A 1 96 ? -3.948 -15.262 11.287 1.00 98.06 96 PRO A N 1
ATOM 748 C CA . PRO A 1 96 ? -2.579 -14.794 11.075 1.00 98.06 96 PRO A CA 1
ATOM 749 C C . PRO A 1 96 ? -2.483 -13.267 10.945 1.00 98.06 96 PRO A C 1
ATOM 751 O O . PRO A 1 96 ? -1.558 -12.659 11.479 1.00 98.06 96 PRO A O 1
ATOM 754 N N . LEU A 1 97 ? -3.467 -12.611 10.320 1.00 98.50 97 LEU A N 1
ATOM 755 C CA . LEU A 1 97 ? -3.476 -11.153 10.168 1.00 98.50 97 LEU A CA 1
ATOM 756 C C . LEU A 1 97 ? -3.744 -10.430 11.493 1.00 98.50 97 LEU A C 1
ATOM 758 O O . LEU A 1 97 ? -3.278 -9.308 11.694 1.00 98.50 97 LEU A O 1
ATOM 762 N N . ARG A 1 98 ? -4.477 -11.074 12.408 1.00 98.25 98 ARG A N 1
ATOM 763 C CA . ARG A 1 98 ? -4.727 -10.585 13.772 1.00 98.25 98 ARG A CA 1
ATOM 764 C C . ARG A 1 98 ? -3.522 -10.811 14.679 1.00 98.25 98 ARG A C 1
ATOM 766 O O . ARG A 1 98 ? -3.264 -9.989 15.552 1.00 98.25 98 ARG A O 1
ATOM 773 N N . GLN A 1 99 ? -2.788 -11.906 14.489 1.00 98.25 99 GLN A N 1
ATOM 774 C CA . GLN A 1 99 ? -1.534 -12.176 15.195 1.00 98.25 99 GLN A CA 1
ATOM 775 C C . GLN A 1 99 ? -0.457 -11.159 14.804 1.00 98.25 99 GLN A C 1
ATOM 777 O O . GLN A 1 99 ? 0.037 -10.451 15.680 1.00 98.25 99 GLN A O 1
ATOM 782 N N . SER A 1 100 ? -0.201 -10.986 13.504 1.00 98.06 100 SER A N 1
ATOM 783 C CA . SER A 1 100 ? 0.745 -9.978 13.007 1.00 98.06 100 SER A CA 1
ATOM 784 C C . SER A 1 100 ? 0.349 -8.550 13.402 1.00 98.06 100 SER A C 1
ATOM 786 O O . SER A 1 100 ? 1.222 -7.741 13.708 1.00 98.06 100 SER A O 1
ATOM 788 N N . ALA A 1 101 ? -0.952 -8.226 13.442 1.00 98.62 101 ALA A N 1
ATOM 789 C CA . ALA A 1 101 ? -1.426 -6.927 13.926 1.00 98.62 101 ALA A CA 1
ATOM 790 C C . ALA A 1 101 ? -1.079 -6.687 15.401 1.00 98.62 101 ALA A C 1
ATOM 792 O O . ALA A 1 101 ? -0.637 -5.594 15.743 1.00 98.62 101 ALA A O 1
ATOM 793 N N . ARG A 1 102 ? -1.236 -7.698 16.269 1.00 98.38 102 ARG A N 1
ATOM 794 C CA . ARG A 1 102 ? -0.859 -7.583 17.686 1.00 98.38 102 ARG A CA 1
ATOM 795 C C . ARG A 1 102 ? 0.636 -7.369 17.861 1.00 98.38 102 ARG A C 1
ATOM 797 O O . ARG A 1 102 ? 1.014 -6.450 18.571 1.00 98.38 102 ARG A O 1
ATOM 804 N N . GLU A 1 103 ? 1.466 -8.143 17.167 1.00 98.06 103 GLU A N 1
ATOM 805 C CA . GLU A 1 103 ? 2.925 -7.975 17.216 1.00 98.06 103 GLU A CA 1
ATOM 806 C C . GLU A 1 103 ? 3.347 -6.559 16.805 1.00 98.06 103 GLU A C 1
ATOM 808 O O . GLU A 1 103 ? 4.153 -5.916 17.480 1.00 98.06 103 GLU A O 1
ATOM 813 N N . LEU A 1 104 ? 2.758 -6.037 15.724 1.00 98.50 104 LEU A N 1
ATOM 814 C CA . LEU A 1 104 ? 3.004 -4.667 15.287 1.00 98.50 104 LEU A CA 1
ATOM 815 C C . LEU A 1 104 ? 2.473 -3.640 16.300 1.00 98.50 104 LEU A C 1
ATOM 817 O O . LEU A 1 104 ? 3.135 -2.637 16.558 1.00 98.50 104 LEU A O 1
ATOM 821 N N . SER A 1 105 ? 1.307 -3.894 16.897 1.00 98.44 105 SER A N 1
ATOM 822 C CA . SER A 1 105 ? 0.700 -3.020 17.903 1.00 98.44 105 SER A CA 1
ATOM 823 C C . SER A 1 105 ? 1.532 -2.960 19.185 1.00 98.44 105 SER A C 1
ATOM 825 O O . SER A 1 105 ? 1.627 -1.893 19.789 1.00 98.44 105 SER A O 1
ATOM 827 N N . ASP A 1 106 ? 2.148 -4.071 19.590 1.00 97.69 106 ASP A N 1
ATOM 828 C CA . ASP A 1 106 ? 3.038 -4.154 20.751 1.00 97.69 106 ASP A CA 1
ATOM 829 C C . ASP A 1 106 ? 4.345 -3.394 20.492 1.00 97.69 106 ASP A C 1
ATOM 831 O O . ASP A 1 106 ? 4.818 -2.648 21.352 1.00 97.69 106 ASP A O 1
ATOM 835 N N . LEU A 1 107 ? 4.907 -3.517 19.282 1.00 96.81 107 LEU A N 1
ATOM 836 C CA . LEU A 1 107 ? 6.066 -2.727 18.858 1.00 96.81 107 LEU A CA 1
ATOM 837 C C . LEU A 1 107 ? 5.747 -1.228 18.824 1.00 96.81 107 LEU A C 1
ATOM 839 O O . LEU A 1 107 ? 6.531 -0.429 19.338 1.00 96.81 107 LEU A O 1
ATOM 843 N N . PHE A 1 108 ? 4.602 -0.857 18.246 1.00 97.81 108 PHE A N 1
ATOM 844 C CA . PHE A 1 108 ? 4.147 0.527 18.136 1.00 97.81 108 PHE A CA 1
ATOM 845 C C . PHE A 1 108 ? 3.919 1.166 19.513 1.00 97.81 108 PHE A C 1
ATOM 847 O O . PHE A 1 108 ? 4.399 2.266 19.766 1.00 97.81 108 PHE A O 1
ATOM 854 N N . ASN A 1 109 ? 3.245 0.463 20.429 1.00 96.50 109 ASN A N 1
ATOM 855 C CA . ASN A 1 109 ? 2.878 0.997 21.744 1.00 96.50 109 ASN A CA 1
ATOM 856 C C . ASN A 1 109 ? 3.970 0.869 22.816 1.00 96.50 109 ASN A C 1
ATOM 858 O O . ASN A 1 109 ? 3.755 1.320 23.943 1.00 96.50 109 ASN A O 1
ATOM 862 N N . LYS A 1 110 ? 5.136 0.281 22.505 1.00 95.69 110 LYS A N 1
ATOM 863 C CA . LYS A 1 110 ? 6.248 0.170 23.465 1.00 95.69 110 LYS A CA 1
ATOM 864 C C . LYS A 1 110 ? 6.687 1.539 23.995 1.00 95.69 110 LYS A C 1
ATOM 866 O O . LYS A 1 110 ? 6.991 1.677 25.176 1.00 95.69 110 LYS A O 1
ATOM 871 N N . VAL A 1 111 ? 6.709 2.533 23.112 1.00 95.25 111 VAL A N 1
ATOM 872 C CA . VAL A 1 111 ? 6.905 3.950 23.429 1.00 95.25 111 VAL A CA 1
ATOM 873 C C . VAL A 1 111 ? 5.809 4.712 22.686 1.00 95.25 111 VAL A C 1
ATOM 875 O O . VAL A 1 111 ? 5.638 4.444 21.498 1.00 95.25 111 VAL A O 1
ATOM 878 N N . PRO A 1 112 ? 5.069 5.638 23.319 1.00 94.94 112 PRO A N 1
ATOM 879 C CA . PRO A 1 112 ? 4.079 6.451 22.614 1.00 94.94 112 PRO A CA 1
ATOM 880 C C . PRO A 1 112 ? 4.690 7.151 21.392 1.00 94.94 112 PRO A C 1
ATOM 882 O O . PRO A 1 112 ? 5.807 7.660 21.471 1.00 94.94 112 PRO A O 1
ATOM 885 N N . TYR A 1 113 ? 3.975 7.176 20.264 1.00 96.62 113 TYR A N 1
ATOM 886 C CA . TYR A 1 113 ? 4.496 7.714 19.000 1.00 96.62 113 TYR A CA 1
ATOM 887 C C . TYR A 1 113 ? 4.966 9.175 19.110 1.00 96.62 113 TYR A C 1
ATOM 889 O O . TYR A 1 113 ? 6.001 9.548 18.558 1.00 96.62 113 TYR A O 1
ATOM 897 N N . ASP A 1 114 ? 4.274 9.999 19.902 1.00 94.75 114 ASP A N 1
ATOM 898 C CA . ASP A 1 114 ? 4.643 11.393 20.195 1.00 94.75 114 ASP A CA 1
ATOM 899 C C . ASP A 1 114 ? 5.913 11.542 21.056 1.00 94.75 114 ASP A C 1
ATOM 901 O O . ASP A 1 114 ? 6.319 12.658 21.369 1.00 94.75 114 ASP A O 1
ATOM 905 N N . GLN A 1 115 ? 6.528 10.426 21.452 1.00 95.44 115 GLN A N 1
ATOM 906 C CA . GLN A 1 115 ? 7.785 10.364 22.198 1.00 95.44 115 GLN A CA 1
ATOM 907 C C . GLN A 1 115 ? 8.893 9.642 21.420 1.00 95.44 115 GLN A C 1
ATOM 909 O O . GLN A 1 115 ? 9.991 9.440 21.949 1.00 95.44 115 GLN A O 1
ATOM 914 N N . TRP A 1 116 ? 8.634 9.229 20.177 1.00 96.62 116 TRP A N 1
ATOM 915 C CA . TRP A 1 116 ? 9.655 8.614 19.337 1.00 96.62 116 TRP A CA 1
ATOM 916 C C . TRP A 1 116 ? 10.753 9.618 19.000 1.00 96.62 116 TRP A C 1
ATOM 918 O O . TRP A 1 116 ? 10.501 10.772 18.656 1.00 96.62 116 TRP A O 1
ATOM 928 N N . ARG A 1 117 ? 12.007 9.169 19.086 1.00 94.50 117 ARG A N 1
ATOM 929 C CA . ARG A 1 117 ? 13.158 10.020 18.778 1.00 94.50 117 ARG A CA 1
ATOM 930 C C . ARG A 1 117 ? 13.521 9.904 17.307 1.00 94.50 117 ARG A C 1
ATOM 932 O O . ARG A 1 117 ? 13.878 8.825 16.837 1.00 94.50 117 ARG A O 1
ATOM 939 N N . SER A 1 118 ? 13.511 11.031 16.608 1.00 94.94 118 SER A N 1
ATOM 940 C CA . SER A 1 118 ? 13.914 11.128 15.202 1.00 94.94 118 SER A CA 1
ATOM 941 C C . SER A 1 118 ? 15.437 11.251 15.040 1.00 94.94 118 SER A C 1
ATOM 943 O O . SER A 1 118 ? 15.932 12.171 14.398 1.00 94.94 118 SER A O 1
ATOM 945 N N . THR A 1 119 ? 16.194 10.330 15.650 1.00 94.62 119 THR A N 1
ATOM 946 C CA . THR A 1 119 ? 17.663 10.244 15.524 1.00 94.62 119 THR A CA 1
ATOM 947 C C . THR A 1 119 ? 18.133 8.801 15.316 1.00 94.62 119 THR A C 1
ATOM 949 O O . THR A 1 119 ? 17.413 7.852 15.652 1.00 94.62 119 THR A O 1
ATOM 952 N N . GLN A 1 120 ? 19.353 8.619 14.796 1.00 92.44 120 GLN A N 1
ATOM 953 C CA . GLN A 1 120 ? 19.932 7.287 14.568 1.00 92.44 120 GLN A CA 1
ATOM 954 C C . GLN A 1 120 ? 20.357 6.600 15.874 1.00 92.44 120 GLN A C 1
ATOM 956 O O . GLN A 1 120 ? 20.304 5.375 15.978 1.00 92.44 120 GLN A O 1
ATOM 961 N N . GLU A 1 121 ? 20.737 7.384 16.882 1.00 90.88 121 GLU A N 1
ATOM 962 C CA . GLU A 1 121 ? 21.167 6.923 18.206 1.00 90.88 121 GLU A CA 1
ATOM 963 C C . GLU A 1 121 ? 19.981 6.608 19.133 1.00 90.88 121 GLU A C 1
ATOM 965 O O . GLU A 1 121 ? 20.159 5.995 20.186 1.00 90.88 121 GLU A O 1
ATOM 970 N N . GLY A 1 122 ? 18.770 7.043 18.770 1.00 88.56 122 GLY A N 1
ATOM 971 C CA . GLY A 1 122 ? 17.547 6.776 19.522 1.00 88.56 122 GLY A CA 1
ATOM 972 C C . GLY A 1 122 ? 17.085 5.320 19.417 1.00 88.56 122 GLY A C 1
ATOM 973 O O . GLY A 1 122 ? 17.448 4.593 18.492 1.00 88.56 122 GLY A O 1
ATOM 974 N N . GLU A 1 123 ? 16.214 4.894 20.337 1.00 91.81 123 GLU A N 1
ATOM 975 C CA . GLU A 1 123 ? 15.673 3.524 20.347 1.00 91.81 123 GLU A CA 1
ATOM 976 C C . GLU A 1 123 ? 14.947 3.161 19.042 1.00 91.81 123 GLU A C 1
ATOM 978 O O . GLU A 1 123 ? 15.016 2.015 18.591 1.00 91.81 123 GLU A O 1
ATOM 983 N N . GLN A 1 124 ? 14.285 4.142 18.415 1.00 95.88 124 GLN A N 1
ATOM 984 C CA . GLN A 1 124 ? 13.536 3.953 17.174 1.00 95.88 124 GLN A CA 1
ATOM 985 C C . GLN A 1 124 ? 14.409 4.010 15.908 1.00 95.88 124 GLN A C 1
ATOM 987 O O . GLN A 1 124 ? 13.963 3.566 14.847 1.00 95.88 124 GLN A O 1
ATOM 992 N N . LYS A 1 125 ? 15.662 4.480 16.009 1.00 95.81 125 LYS A N 1
ATOM 993 C CA . LYS A 1 125 ? 16.648 4.504 14.914 1.00 95.81 125 LYS A CA 1
ATOM 994 C C . LYS A 1 125 ? 16.101 5.141 13.631 1.00 95.81 125 LYS A C 1
ATOM 996 O O . LYS A 1 125 ? 16.009 4.474 12.599 1.00 95.81 125 LYS A O 1
ATOM 1001 N N . TRP A 1 126 ? 15.687 6.402 13.713 1.00 96.88 126 TRP A N 1
ATOM 1002 C CA . TRP A 1 126 ? 15.283 7.174 12.538 1.00 96.88 126 TRP A CA 1
ATOM 1003 C C . TRP A 1 126 ? 16.508 7.519 11.700 1.00 96.88 126 TRP A C 1
ATOM 1005 O O . TRP A 1 126 ? 17.461 8.104 12.212 1.00 96.88 126 TRP A O 1
ATOM 1015 N N . ASP A 1 127 ? 16.486 7.181 10.417 1.00 94.50 127 ASP A N 1
ATOM 1016 C CA . ASP A 1 127 ? 17.608 7.434 9.509 1.00 94.50 127 ASP A CA 1
ATOM 1017 C C . ASP A 1 127 ? 17.349 8.548 8.486 1.00 94.50 127 ASP A C 1
ATOM 1019 O O . ASP A 1 127 ? 18.097 8.677 7.521 1.00 94.50 127 ASP A O 1
ATOM 1023 N N . GLY A 1 128 ? 16.304 9.351 8.697 1.00 94.56 128 GLY A N 1
ATOM 1024 C CA . GLY A 1 128 ? 15.845 10.363 7.742 1.00 94.56 128 GLY A CA 1
ATOM 1025 C C . GLY A 1 128 ? 14.788 9.851 6.763 1.00 94.56 128 GLY A C 1
ATOM 1026 O O . GLY A 1 128 ? 14.137 10.666 6.116 1.00 94.56 128 GLY A O 1
ATOM 1027 N N . ILE A 1 129 ? 14.589 8.531 6.681 1.00 94.25 129 ILE A N 1
ATOM 1028 C CA . ILE A 1 129 ? 13.606 7.892 5.796 1.00 94.25 129 ILE A CA 1
ATOM 1029 C C . ILE A 1 129 ? 12.599 7.089 6.618 1.00 94.25 129 ILE A C 1
ATOM 1031 O O . ILE A 1 129 ? 11.396 7.159 6.371 1.00 94.25 129 ILE A O 1
ATOM 1035 N N . ALA A 1 130 ? 13.081 6.297 7.579 1.00 96.81 130 ALA A N 1
ATOM 1036 C CA . ALA A 1 130 ? 12.223 5.440 8.380 1.00 96.81 130 ALA A CA 1
ATOM 1037 C C . ALA A 1 130 ? 12.791 5.125 9.771 1.00 96.81 130 ALA A C 1
ATOM 1039 O O . ALA A 1 130 ? 14.000 5.105 10.005 1.00 96.81 130 ALA A O 1
ATOM 1040 N N . TYR A 1 131 ? 11.897 4.774 10.691 1.00 97.62 131 TYR A N 1
ATOM 1041 C CA . TYR A 1 131 ? 12.199 4.213 12.000 1.00 97.62 131 TYR A CA 1
ATOM 1042 C C . TYR A 1 131 ? 12.592 2.738 11.871 1.00 97.62 131 TYR A C 1
ATOM 1044 O O . TYR A 1 131 ? 11.751 1.843 11.733 1.00 97.62 131 TYR A O 1
ATOM 1052 N N . ARG A 1 132 ? 13.897 2.453 11.917 1.00 95.75 132 ARG A N 1
ATOM 1053 C CA . ARG A 1 132 ? 14.434 1.116 11.608 1.00 95.75 132 ARG A CA 1
ATOM 1054 C C . ARG A 1 132 ? 14.129 0.047 12.648 1.00 95.75 132 ARG A C 1
ATOM 1056 O O . ARG A 1 132 ? 14.291 -1.132 12.351 1.00 95.75 132 ARG A O 1
ATOM 1063 N N . PHE A 1 133 ? 13.643 0.412 13.832 1.00 96.44 133 PHE A N 1
ATOM 1064 C CA . PHE A 1 133 ? 13.265 -0.572 14.849 1.00 96.44 133 PHE A CA 1
ATOM 1065 C C . PHE A 1 133 ? 12.045 -1.436 14.473 1.00 96.44 133 PHE A C 1
ATOM 1067 O O . PHE A 1 133 ? 11.878 -2.500 15.073 1.00 96.44 133 PHE A O 1
ATOM 1074 N N . LEU A 1 134 ? 11.224 -1.013 13.504 1.00 97.56 134 LEU A N 1
ATOM 1075 C CA . LEU A 1 134 ? 10.050 -1.760 13.023 1.00 97.56 134 LEU A CA 1
ATOM 1076 C C . LEU A 1 134 ? 10.393 -2.772 11.924 1.00 97.56 134 LEU A C 1
ATOM 1078 O O . LEU A 1 134 ? 9.664 -3.742 11.717 1.00 97.56 134 LEU A O 1
ATOM 1082 N N . TYR A 1 135 ? 11.512 -2.561 11.236 1.00 97.06 135 TYR A N 1
ATOM 1083 C CA . TYR A 1 135 ? 11.963 -3.408 10.140 1.00 97.06 135 TYR A CA 1
ATOM 1084 C C . TYR A 1 135 ? 12.786 -4.587 10.649 1.00 97.06 135 TYR A C 1
ATOM 1086 O O . TYR A 1 135 ? 13.393 -4.545 11.725 1.00 97.06 135 TYR A O 1
ATOM 1094 N N . ASP A 1 136 ? 12.811 -5.639 9.841 1.00 94.69 136 ASP A N 1
ATOM 1095 C CA . ASP A 1 136 ? 13.701 -6.771 10.023 1.00 94.69 136 ASP A CA 1
ATOM 1096 C C . ASP A 1 136 ? 15.168 -6.306 10.111 1.00 94.69 136 ASP A C 1
ATOM 1098 O O . ASP A 1 136 ? 15.641 -5.470 9.333 1.00 94.69 136 ASP A O 1
ATOM 1102 N N . ASN A 1 137 ? 15.880 -6.824 11.110 1.00 90.38 137 ASN A N 1
ATOM 1103 C CA . ASN A 1 137 ? 17.268 -6.473 11.404 1.00 90.38 137 ASN A CA 1
ATOM 1104 C C . ASN A 1 137 ? 18.238 -7.633 11.140 1.00 90.38 137 ASN A C 1
ATOM 1106 O O . ASN A 1 137 ? 19.361 -7.599 11.650 1.00 90.38 137 ASN A O 1
ATOM 1110 N N . SER A 1 138 ? 17.816 -8.649 10.380 1.00 92.31 138 SER A N 1
ATOM 1111 C CA . SER A 1 138 ? 18.701 -9.735 9.963 1.00 92.31 138 SER A CA 1
ATOM 1112 C C . SER A 1 138 ? 19.763 -9.241 8.971 1.00 92.31 138 SER A C 1
ATOM 1114 O O . SER A 1 138 ? 19.667 -8.148 8.401 1.00 92.31 138 SER A O 1
ATOM 1116 N N . SER A 1 139 ? 20.822 -10.035 8.804 1.00 88.69 139 SER A N 1
ATOM 1117 C CA . SER A 1 139 ? 21.908 -9.766 7.861 1.00 88.69 139 SER A CA 1
ATOM 1118 C C . SER A 1 139 ? 22.166 -11.025 7.022 1.00 88.69 139 SER A C 1
ATOM 1120 O O . SER A 1 139 ? 22.654 -12.011 7.579 1.00 88.69 139 SER A O 1
ATOM 1122 N N . PRO A 1 140 ? 21.836 -11.027 5.714 1.00 89.75 140 PRO A N 1
ATOM 1123 C CA . PRO A 1 140 ? 21.230 -9.927 4.952 1.00 89.75 140 PRO A CA 1
ATOM 1124 C C . PRO A 1 140 ? 19.778 -9.647 5.370 1.00 89.75 140 PRO A C 1
ATOM 1126 O O . PRO A 1 140 ? 19.074 -10.563 5.781 1.00 89.75 140 PRO A O 1
ATOM 1129 N N . LYS A 1 141 ? 19.324 -8.393 5.228 1.00 91.31 141 LYS A N 1
ATOM 1130 C CA . LYS A 1 141 ? 17.935 -8.004 5.526 1.00 91.31 141 LYS A CA 1
ATOM 1131 C C . LYS A 1 141 ? 16.954 -8.756 4.636 1.00 91.31 141 LYS A C 1
ATOM 1133 O O . LYS A 1 141 ? 17.182 -8.879 3.429 1.00 91.31 141 LYS A O 1
ATOM 1138 N N . ARG A 1 142 ? 15.821 -9.166 5.206 1.00 96.19 142 ARG A N 1
ATOM 1139 C CA . ARG A 1 142 ? 14.730 -9.770 4.432 1.00 96.19 142 ARG A CA 1
ATOM 1140 C C . ARG A 1 142 ? 14.051 -8.733 3.540 1.00 96.19 142 ARG A C 1
ATOM 1142 O O . ARG A 1 142 ? 13.735 -7.625 3.982 1.00 96.19 142 ARG A O 1
ATOM 1149 N N . ILE A 1 143 ? 13.807 -9.118 2.289 1.00 95.81 143 ILE A N 1
ATOM 1150 C CA . ILE A 1 143 ? 13.083 -8.315 1.301 1.00 95.81 143 ILE A CA 1
ATOM 1151 C C . ILE A 1 143 ? 11.866 -9.081 0.786 1.00 95.81 143 ILE A C 1
ATOM 1153 O O . ILE A 1 143 ? 11.963 -10.271 0.494 1.00 95.81 143 ILE A O 1
ATOM 1157 N N . ILE A 1 144 ? 10.731 -8.399 0.667 1.00 97.69 144 ILE A N 1
ATOM 1158 C CA . ILE A 1 144 ? 9.440 -8.979 0.268 1.00 97.69 144 ILE A CA 1
ATOM 1159 C C . ILE A 1 144 ? 8.816 -8.183 -0.884 1.00 97.69 144 ILE A C 1
ATOM 1161 O O . ILE A 1 144 ? 9.157 -7.022 -1.107 1.00 97.69 144 ILE A O 1
ATOM 1165 N N . SER A 1 145 ? 7.912 -8.813 -1.639 1.00 97.38 145 SER A N 1
ATOM 1166 C CA . SER A 1 145 ? 7.228 -8.228 -2.809 1.00 97.38 145 SER A CA 1
ATOM 1167 C C . SER A 1 145 ? 5.803 -7.755 -2.523 1.00 97.38 145 SER A C 1
ATOM 1169 O O . SER A 1 145 ? 5.045 -7.482 -3.454 1.00 97.38 145 SER A O 1
ATOM 1171 N N . TYR A 1 146 ? 5.412 -7.675 -1.253 1.00 97.75 146 TYR A N 1
ATOM 1172 C CA . TYR A 1 146 ? 4.068 -7.287 -0.851 1.00 97.75 146 TYR A CA 1
ATOM 1173 C C . TYR A 1 146 ? 4.090 -6.309 0.320 1.00 97.75 146 TYR A C 1
ATOM 1175 O O . TYR A 1 146 ? 5.077 -6.196 1.044 1.00 97.75 146 TYR A O 1
ATOM 1183 N N . TYR A 1 147 ? 2.965 -5.631 0.498 1.00 97.06 147 TYR A N 1
ATOM 1184 C CA . TYR A 1 147 ? 2.607 -4.853 1.676 1.00 97.06 147 TYR A CA 1
ATOM 1185 C C . TYR A 1 147 ? 1.150 -5.141 2.040 1.00 97.06 147 TYR A C 1
ATOM 1187 O O . TYR A 1 147 ? 0.468 -5.924 1.371 1.00 97.06 147 TYR A O 1
ATOM 1195 N N . ARG A 1 148 ? 0.661 -4.533 3.118 1.00 98.31 148 ARG A N 1
ATOM 1196 C CA . ARG A 1 148 ? -0.732 -4.656 3.554 1.00 98.31 148 ARG A CA 1
ATOM 1197 C C . ARG A 1 148 ? -1.288 -3.280 3.883 1.00 98.31 148 ARG A C 1
ATOM 1199 O O . ARG A 1 148 ? -0.548 -2.315 4.044 1.00 98.31 148 ARG A O 1
ATOM 1206 N N . GLY A 1 149 ? -2.602 -3.209 4.015 1.00 98.56 149 GLY A N 1
ATOM 1207 C CA . GLY A 1 149 ? -3.241 -2.201 4.839 1.00 98.56 149 GLY A CA 1
ATOM 1208 C C . GLY A 1 149 ? -3.333 -2.666 6.292 1.00 98.56 149 GLY A C 1
ATOM 1209 O O . GLY A 1 149 ? -3.161 -3.845 6.617 1.00 98.56 149 GLY A O 1
ATOM 1210 N N . MET A 1 150 ? -3.683 -1.737 7.167 1.00 98.75 150 MET A N 1
ATOM 1211 C CA . MET A 1 150 ? -4.065 -1.989 8.546 1.00 98.75 150 MET A CA 1
ATOM 1212 C C . MET A 1 150 ? -5.410 -1.339 8.869 1.00 98.75 150 MET A C 1
ATOM 1214 O O . MET A 1 150 ? -5.851 -0.389 8.214 1.00 98.75 150 MET A O 1
ATOM 1218 N N . ILE A 1 151 ? -6.063 -1.887 9.888 1.00 98.94 151 ILE A N 1
ATOM 1219 C CA . ILE A 1 151 ? -7.240 -1.326 10.542 1.00 98.94 151 ILE A CA 1
ATOM 1220 C C . ILE A 1 151 ? -6.811 -0.98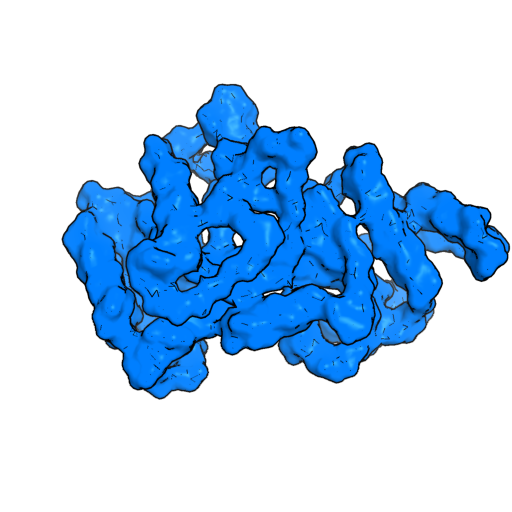6 11.966 1.00 98.94 151 ILE A C 1
ATOM 1222 O O . ILE A 1 151 ? -6.496 -1.878 12.752 1.00 98.94 151 ILE A O 1
ATOM 1226 N N . MET A 1 152 ? -6.774 0.301 12.285 1.00 98.94 152 MET A N 1
ATOM 1227 C CA . MET A 1 152 ? -6.469 0.808 13.619 1.00 98.94 152 MET A CA 1
ATOM 1228 C C . MET A 1 152 ? -7.755 1.117 14.377 1.00 98.94 152 MET A C 1
ATOM 1230 O O . MET A 1 152 ? -8.757 1.489 13.766 1.00 98.94 152 MET A O 1
ATOM 1234 N N . ILE A 1 153 ? -7.702 1.002 15.702 1.00 98.88 153 ILE A N 1
ATOM 1235 C CA . ILE A 1 153 ? -8.767 1.409 16.618 1.00 98.88 153 ILE A CA 1
ATOM 1236 C C . ILE A 1 153 ? -8.216 2.351 17.684 1.00 98.88 153 ILE A C 1
ATOM 1238 O O . ILE A 1 153 ? -7.087 2.176 18.138 1.00 98.88 153 ILE A O 1
ATOM 1242 N N . ALA A 1 154 ? -9.008 3.331 18.102 1.00 98.44 154 ALA A N 1
ATOM 1243 C CA . ALA A 1 154 ? -8.646 4.283 19.139 1.00 98.44 154 ALA A CA 1
ATOM 1244 C C . ALA A 1 154 ? -9.730 4.414 20.204 1.00 98.44 154 ALA A C 1
ATOM 1246 O O . ALA A 1 154 ? -10.918 4.253 19.937 1.00 98.44 154 ALA A O 1
ATOM 1247 N N . GLY A 1 155 ? -9.298 4.756 21.408 1.00 97.62 155 GLY A N 1
ATOM 1248 C CA . GLY A 1 155 ? -10.165 5.112 22.524 1.00 97.62 155 GLY A CA 1
ATOM 1249 C C . GLY A 1 155 ? -9.625 4.582 23.837 1.00 97.62 155 GLY A C 1
ATOM 1250 O O . GLY A 1 155 ? -8.510 4.058 23.874 1.00 97.62 155 GLY A O 1
ATOM 1251 N N . ASP A 1 156 ? -10.391 4.716 24.914 1.00 96.88 156 ASP A N 1
ATOM 1252 C CA . ASP A 1 156 ? -10.105 4.043 26.183 1.00 96.88 156 ASP A CA 1
ATOM 1253 C C . ASP A 1 156 ? -10.309 2.516 26.090 1.00 96.88 156 ASP A C 1
ATOM 1255 O O . ASP A 1 156 ? -10.724 1.983 25.057 1.00 96.88 156 ASP A O 1
ATOM 1259 N N . ASP A 1 157 ? -9.957 1.787 27.151 1.00 96.94 157 ASP A N 1
ATOM 1260 C CA . ASP A 1 157 ? -9.995 0.318 27.140 1.00 96.94 157 ASP A CA 1
ATOM 1261 C C . ASP A 1 157 ? -11.409 -0.213 26.857 1.00 96.94 157 ASP A C 1
ATOM 1263 O O . ASP A 1 157 ? -11.573 -1.127 26.052 1.00 96.94 157 ASP A O 1
ATOM 1267 N N . SER A 1 158 ? -12.435 0.415 27.438 1.00 97.44 158 SER A N 1
ATOM 1268 C CA . SER A 1 158 ? -13.843 0.050 27.233 1.00 97.44 158 SER A CA 1
ATOM 1269 C C . SER A 1 158 ? -14.266 0.204 25.769 1.00 97.44 158 SER A C 1
ATOM 1271 O O . SER A 1 158 ? -14.830 -0.714 25.171 1.00 97.44 158 SER A O 1
ATOM 1273 N N . THR A 1 159 ? -13.937 1.343 25.156 1.00 98.19 159 THR A N 1
ATOM 1274 C CA . THR A 1 159 ? -14.253 1.629 23.752 1.00 98.19 159 THR A CA 1
ATOM 1275 C C . THR A 1 159 ? -13.568 0.633 22.823 1.00 98.19 159 THR A C 1
ATOM 1277 O O . THR A 1 159 ? -14.206 0.074 21.930 1.00 98.19 159 THR A O 1
ATOM 1280 N N . ARG A 1 160 ? -12.276 0.359 23.047 1.00 98.00 160 ARG A N 1
ATOM 1281 C CA . ARG A 1 160 ? -11.522 -0.589 22.215 1.00 98.00 160 ARG A CA 1
ATOM 1282 C C . ARG A 1 160 ? -12.049 -2.017 22.361 1.00 98.00 160 ARG A C 1
ATOM 1284 O O . ARG A 1 160 ? -12.120 -2.725 21.357 1.00 98.00 160 ARG A O 1
ATOM 1291 N N . GLU A 1 161 ? -12.454 -2.444 23.558 1.00 98.44 161 GLU A N 1
ATOM 1292 C CA . GLU A 1 161 ? -13.102 -3.749 23.754 1.00 98.44 161 GLU A CA 1
ATOM 1293 C C . GLU A 1 161 ? -14.453 -3.848 23.039 1.00 98.44 161 GLU A C 1
ATOM 1295 O O . GLU A 1 161 ? -14.732 -4.868 22.410 1.00 98.44 161 GLU A O 1
ATOM 1300 N N . GLU A 1 162 ? -15.272 -2.796 23.039 1.00 98.69 162 GLU A N 1
ATOM 1301 C CA . GLU A 1 162 ? -16.551 -2.815 22.320 1.00 98.69 162 GLU A CA 1
ATOM 1302 C C . GLU A 1 162 ? -16.376 -2.824 20.790 1.00 98.69 162 GLU A C 1
ATOM 1304 O O . GLU A 1 162 ? -17.136 -3.508 20.099 1.00 98.69 162 GLU A O 1
ATOM 1309 N N . ILE A 1 163 ? -15.343 -2.162 20.252 1.00 98.75 163 ILE A N 1
ATOM 1310 C CA . ILE A 1 163 ? -14.984 -2.279 18.827 1.00 98.75 163 ILE A CA 1
ATOM 1311 C C . ILE A 1 163 ? -14.522 -3.706 18.504 1.00 98.75 163 ILE A C 1
ATOM 1313 O O . ILE A 1 163 ? -14.989 -4.308 17.534 1.00 98.75 163 ILE A O 1
ATOM 1317 N N . LYS A 1 164 ? -13.630 -4.276 19.328 1.00 98.81 164 LYS A N 1
ATOM 1318 C CA . LYS A 1 164 ? -13.151 -5.661 19.174 1.00 98.81 164 LYS A CA 1
ATOM 1319 C C . LYS A 1 164 ? -14.299 -6.662 19.253 1.00 98.81 164 LYS A C 1
ATOM 1321 O O . LYS A 1 164 ? -14.332 -7.599 18.466 1.00 98.81 164 LYS A O 1
ATOM 1326 N N . LYS A 1 165 ? -15.268 -6.437 20.137 1.00 98.62 165 LYS A N 1
ATOM 1327 C CA . LYS A 1 165 ? -16.478 -7.249 20.256 1.00 98.62 165 LYS A CA 1
ATOM 1328 C C . LYS A 1 165 ? -17.371 -7.139 19.023 1.00 98.62 165 LYS A C 1
ATOM 1330 O O . LYS A 1 165 ? -17.823 -8.170 18.542 1.00 98.62 165 LYS A O 1
ATOM 1335 N N . ALA A 1 166 ? -17.593 -5.937 18.486 1.00 98.81 166 ALA A N 1
ATOM 1336 C CA . ALA A 1 166 ? -18.359 -5.759 17.250 1.00 98.81 166 ALA A CA 1
ATOM 1337 C C . ALA A 1 166 ? -17.705 -6.490 16.064 1.00 98.81 166 ALA A C 1
ATOM 1339 O O . ALA A 1 166 ? -18.395 -7.141 15.283 1.00 98.81 166 ALA A O 1
ATOM 1340 N N . TRP A 1 167 ? -16.372 -6.459 15.981 1.00 98.69 167 TRP A N 1
ATOM 1341 C CA . TRP A 1 167 ? -15.607 -7.274 15.036 1.00 98.69 167 TRP A CA 1
ATOM 1342 C C . TRP A 1 167 ? -15.802 -8.775 15.298 1.00 98.69 167 TRP A C 1
ATOM 1344 O O . TRP A 1 167 ? -16.332 -9.489 14.458 1.00 98.69 167 TRP A O 1
ATOM 1354 N N . ASP A 1 168 ? -15.462 -9.266 16.490 1.00 98.25 168 ASP A N 1
ATOM 1355 C CA . ASP A 1 168 ? -15.499 -10.699 16.813 1.00 98.25 168 ASP A CA 1
ATOM 1356 C C . ASP A 1 168 ? -16.919 -11.303 16.668 1.00 98.25 168 ASP A C 1
ATOM 1358 O O . ASP A 1 168 ? -17.064 -12.474 16.315 1.00 98.25 168 ASP A O 1
ATOM 1362 N N . GLN A 1 169 ? -17.968 -10.502 16.894 1.00 98.19 169 GLN A N 1
ATOM 1363 C CA . GLN A 1 169 ? -19.379 -10.880 16.726 1.00 98.19 169 GLN A CA 1
ATOM 1364 C C . GLN A 1 169 ? -19.925 -10.628 15.312 1.00 98.19 169 GLN A C 1
ATOM 1366 O O . GLN A 1 169 ? -21.086 -10.938 15.045 1.00 98.19 169 GLN A O 1
ATOM 1371 N N . LYS A 1 170 ? -19.103 -10.095 14.400 1.00 98.50 170 LYS A N 1
ATOM 1372 C CA . LYS A 1 170 ? -19.476 -9.720 13.030 1.00 98.50 170 LYS A CA 1
ATOM 1373 C C . LYS A 1 170 ? -20.676 -8.769 12.969 1.00 98.50 170 LYS A C 1
ATOM 1375 O O . LYS A 1 170 ? -21.490 -8.860 12.052 1.00 98.50 170 LYS A O 1
ATOM 1380 N N . ASP A 1 171 ? -20.783 -7.861 13.929 1.00 98.69 171 ASP A N 1
ATOM 1381 C CA . ASP A 1 171 ? -21.796 -6.808 13.965 1.00 98.69 171 ASP A CA 1
ATOM 1382 C C . ASP A 1 171 ? -21.285 -5.595 13.176 1.00 98.69 171 ASP A C 1
ATOM 1384 O O . ASP A 1 171 ? -20.619 -4.702 13.712 1.00 98.69 171 ASP A O 1
ATOM 1388 N N . TRP A 1 172 ? -21.541 -5.605 11.864 1.00 98.75 172 TRP A N 1
ATOM 1389 C CA . TRP A 1 172 ? -21.078 -4.554 10.958 1.00 98.75 172 TRP A CA 1
ATOM 1390 C C . TRP A 1 172 ? -21.647 -3.185 11.321 1.00 98.75 172 TRP A C 1
ATOM 1392 O O . TRP A 1 172 ? -20.918 -2.196 11.305 1.00 98.75 172 TRP A O 1
ATOM 1402 N N . GLU A 1 173 ? -22.937 -3.118 11.652 1.00 98.56 173 GLU A N 1
ATOM 1403 C CA . GLU A 1 173 ? -23.600 -1.852 11.948 1.00 98.56 173 GLU A CA 1
ATOM 1404 C C . GLU A 1 173 ? -22.958 -1.187 13.164 1.00 98.56 173 GLU A C 1
ATOM 1406 O O . GLU A 1 173 ? -22.573 -0.014 13.105 1.00 98.56 173 GLU A O 1
ATOM 1411 N N . LYS A 1 174 ? -22.767 -1.951 14.245 1.00 98.81 174 LYS A N 1
ATOM 1412 C CA . LYS A 1 174 ? -22.085 -1.454 15.437 1.00 98.81 174 LYS A CA 1
ATOM 1413 C C . LYS A 1 174 ? -20.637 -1.085 15.143 1.00 98.81 174 LYS A C 1
ATOM 1415 O O . LYS A 1 174 ? -20.204 -0.015 15.561 1.00 98.81 174 LYS A O 1
ATOM 1420 N N . PHE A 1 175 ? -19.910 -1.924 14.401 1.00 98.94 175 PHE A N 1
ATOM 1421 C CA . PHE A 1 175 ? -18.522 -1.656 14.024 1.00 98.94 175 PHE A CA 1
ATOM 1422 C C . PHE A 1 175 ? -18.391 -0.341 13.242 1.00 98.94 175 PHE A C 1
ATOM 1424 O O . PHE A 1 175 ? -17.620 0.534 13.626 1.00 98.94 175 PHE A O 1
ATOM 1431 N N . ARG A 1 176 ? -19.195 -0.152 12.192 1.00 98.75 176 ARG A N 1
ATOM 1432 C CA . ARG A 1 176 ? -19.231 1.074 11.383 1.00 98.75 176 ARG A CA 1
ATOM 1433 C C . ARG A 1 176 ? -19.608 2.301 12.209 1.00 98.75 176 ARG A C 1
ATOM 1435 O O . ARG A 1 176 ? -19.047 3.374 12.002 1.00 98.75 176 ARG A O 1
ATOM 1442 N N . ASN A 1 177 ? -20.548 2.165 13.144 1.00 98.75 177 ASN A N 1
ATOM 1443 C CA . ASN A 1 177 ? -21.051 3.290 13.933 1.00 98.75 177 ASN A CA 1
ATOM 1444 C C . ASN A 1 177 ? -20.016 3.881 14.911 1.00 98.75 177 ASN A C 1
ATOM 1446 O O . ASN A 1 177 ? -20.241 4.983 15.409 1.00 98.75 177 ASN A O 1
ATOM 1450 N N . PHE A 1 178 ? -18.872 3.222 15.125 1.00 98.81 178 PHE A N 1
ATOM 1451 C CA . PHE A 1 178 ? -17.705 3.818 15.788 1.00 98.81 178 PHE A CA 1
ATOM 1452 C C . PHE A 1 178 ? -16.957 4.854 14.929 1.00 98.81 178 PHE A C 1
ATOM 1454 O O . PHE A 1 178 ? -16.044 5.510 15.427 1.00 98.81 178 PHE A O 1
ATOM 1461 N N . GLY A 1 179 ? -17.333 5.005 13.658 1.00 98.81 179 GLY A N 1
ATOM 1462 C CA . GLY A 1 179 ? -16.772 5.974 12.726 1.00 98.81 179 GLY A CA 1
ATOM 1463 C C . GLY A 1 179 ? -15.438 5.522 12.131 1.00 98.81 179 GLY A C 1
ATOM 1464 O O . GLY A 1 179 ? -14.515 5.141 12.852 1.00 98.81 179 GLY A O 1
ATOM 1465 N N . ILE A 1 180 ? -15.329 5.591 10.803 1.00 98.94 180 ILE A N 1
ATOM 1466 C CA . ILE A 1 180 ? -14.195 5.084 10.025 1.00 98.94 180 ILE A CA 1
ATOM 1467 C C . ILE A 1 180 ? -13.505 6.222 9.260 1.00 98.94 180 ILE A C 1
ATOM 1469 O O . ILE A 1 180 ? -14.082 6.826 8.354 1.00 98.94 180 ILE A O 1
ATOM 1473 N N . ILE A 1 181 ? -12.229 6.459 9.559 1.00 98.88 181 ILE A N 1
ATOM 1474 C CA . ILE A 1 181 ? -11.326 7.249 8.717 1.00 98.88 181 ILE A CA 1
ATOM 1475 C C . ILE A 1 181 ? -10.797 6.362 7.589 1.00 98.88 181 ILE A C 1
ATOM 1477 O O . ILE A 1 181 ? -10.347 5.241 7.832 1.00 98.88 181 ILE A O 1
ATOM 1481 N N . HIS A 1 182 ? -10.802 6.864 6.358 1.00 98.75 182 HIS A N 1
ATOM 1482 C CA . HIS A 1 182 ? -10.256 6.149 5.209 1.00 98.75 182 HIS A CA 1
ATOM 1483 C C . HIS A 1 182 ? -9.482 7.064 4.255 1.00 98.75 182 HIS A C 1
ATOM 1485 O O . HIS A 1 182 ? -9.705 8.273 4.198 1.00 98.75 182 HIS A O 1
ATOM 1491 N N . GLY A 1 183 ? -8.589 6.472 3.458 1.00 97.38 183 GLY A N 1
ATOM 1492 C CA . GLY A 1 183 ? -7.861 7.188 2.411 1.00 97.38 183 GLY A CA 1
ATOM 1493 C C . GLY A 1 183 ? -8.661 7.346 1.114 1.00 97.38 183 GLY A C 1
ATOM 1494 O O . GLY A 1 183 ? -9.875 7.143 1.060 1.00 97.38 183 GLY A O 1
ATOM 1495 N N . LYS A 1 184 ? -7.961 7.688 0.026 1.00 94.88 184 LYS A N 1
ATOM 1496 C CA . LYS A 1 184 ? -8.555 7.720 -1.321 1.00 94.88 184 LYS A CA 1
ATOM 1497 C C . LYS A 1 184 ? -9.104 6.339 -1.692 1.00 94.88 184 LYS A C 1
ATOM 1499 O O . LYS A 1 184 ? -8.438 5.334 -1.463 1.00 94.88 184 LYS A O 1
ATOM 1504 N N . LEU A 1 185 ? -10.251 6.305 -2.371 1.00 94.25 185 LEU A N 1
ATOM 1505 C CA . LEU A 1 185 ? -10.897 5.062 -2.828 1.00 94.25 185 LEU A CA 1
ATOM 1506 C C . LEU A 1 185 ? -10.009 4.221 -3.763 1.00 94.25 185 LEU A C 1
ATOM 1508 O O . LEU A 1 185 ? -10.164 3.008 -3.859 1.00 94.25 185 LEU A O 1
ATOM 1512 N N . THR A 1 186 ? -9.073 4.869 -4.460 1.00 90.00 186 THR A N 1
ATOM 1513 C CA . THR A 1 186 ? -8.119 4.218 -5.363 1.00 90.00 186 THR A CA 1
ATOM 1514 C C . THR A 1 186 ? -6.943 3.560 -4.640 1.00 90.00 186 THR A C 1
ATOM 1516 O O . THR A 1 186 ? -6.254 2.752 -5.254 1.00 90.00 186 THR A O 1
ATOM 1519 N N . SER A 1 187 ? -6.715 3.863 -3.358 1.00 92.62 187 SER A N 1
ATOM 1520 C CA . SER A 1 187 ? -5.586 3.332 -2.593 1.00 92.62 187 SER A CA 1
ATOM 1521 C C . SER A 1 187 ? -5.810 1.871 -2.211 1.00 92.62 187 SER A C 1
ATOM 1523 O O . SER A 1 187 ? -6.827 1.525 -1.603 1.00 92.62 187 SER A O 1
ATOM 1525 N N . ALA A 1 188 ? -4.832 1.020 -2.520 1.00 93.50 188 ALA A N 1
ATOM 1526 C CA . ALA A 1 188 ? -4.856 -0.372 -2.101 1.00 93.50 188 ALA A CA 1
ATOM 1527 C C . ALA A 1 188 ? -4.748 -0.505 -0.574 1.00 93.50 188 ALA A C 1
ATOM 1529 O O . ALA A 1 188 ? -5.666 -1.048 0.043 1.00 93.50 188 ALA A O 1
ATOM 1530 N N . GLY A 1 189 ? -3.706 0.061 0.039 1.00 95.50 189 GLY A N 1
ATOM 1531 C CA . GLY A 1 189 ? -3.474 -0.040 1.481 1.00 95.50 189 GLY A CA 1
ATOM 1532 C C . GLY A 1 189 ? -4.359 0.830 2.375 1.00 95.50 189 GLY A C 1
ATOM 1533 O O . GLY A 1 189 ? -4.397 0.573 3.568 1.00 95.50 189 GLY A O 1
ATOM 1534 N N . LYS A 1 190 ? -5.120 1.805 1.852 1.00 97.44 190 LYS A N 1
ATOM 1535 C CA . LYS A 1 190 ? -5.978 2.693 2.676 1.00 97.44 190 LYS A CA 1
ATOM 1536 C C . LYS A 1 190 ? -7.479 2.588 2.381 1.00 97.44 190 LYS A C 1
ATOM 1538 O O . LYS A 1 190 ? -8.265 3.335 2.973 1.00 97.44 190 LYS A O 1
ATOM 1543 N N . PHE A 1 191 ? -7.880 1.732 1.437 1.00 97.88 191 PHE A N 1
ATOM 1544 C CA . PHE A 1 191 ? -9.293 1.506 1.122 1.00 97.88 191 PHE A CA 1
ATOM 1545 C C . PHE A 1 191 ? -9.588 0.118 0.538 1.00 97.88 191 PHE A C 1
ATOM 1547 O O . PHE A 1 191 ? -10.424 -0.603 1.084 1.00 97.88 191 PHE A O 1
ATOM 1554 N N . LYS A 1 192 ? -8.955 -0.274 -0.581 1.00 96.94 192 LYS A N 1
ATOM 1555 C CA . LYS A 1 192 ? -9.374 -1.479 -1.329 1.00 96.94 192 LYS A CA 1
ATOM 1556 C C . LYS A 1 192 ? -9.145 -2.765 -0.540 1.00 96.94 192 LYS A C 1
ATOM 1558 O O . LYS A 1 192 ? -10.051 -3.593 -0.463 1.00 96.94 192 LYS A O 1
ATOM 1563 N N . MET A 1 193 ? -7.978 -2.915 0.089 1.00 97.94 193 MET A N 1
ATOM 1564 C CA . MET A 1 193 ? -7.678 -4.117 0.871 1.00 97.94 193 MET A CA 1
ATOM 1565 C C . MET A 1 193 ? -8.555 -4.215 2.127 1.00 97.94 193 MET A C 1
ATOM 1567 O O . MET A 1 193 ? -8.965 -5.309 2.514 1.00 97.94 193 MET A O 1
ATOM 1571 N N . GLN A 1 194 ? -8.914 -3.081 2.735 1.00 98.50 194 GLN A N 1
ATOM 1572 C CA . GLN A 1 194 ? -9.875 -3.042 3.838 1.00 98.50 194 GLN A CA 1
ATOM 1573 C C . GLN A 1 194 ? -11.280 -3.407 3.370 1.00 98.50 194 GLN A C 1
ATOM 1575 O O . GLN A 1 194 ? -11.949 -4.190 4.037 1.00 98.50 194 GLN A O 1
ATOM 1580 N N . ASN A 1 195 ? -11.712 -2.917 2.206 1.00 98.12 195 ASN A N 1
ATOM 1581 C CA . ASN A 1 195 ? -12.976 -3.320 1.595 1.00 98.12 195 ASN A CA 1
ATOM 1582 C C . ASN A 1 195 ? -13.050 -4.844 1.385 1.00 98.12 195 ASN A C 1
ATOM 1584 O O . ASN A 1 195 ? -14.061 -5.446 1.742 1.00 98.12 195 ASN A O 1
ATOM 1588 N N . PHE A 1 196 ? -11.991 -5.480 0.870 1.00 97.12 196 PHE A N 1
ATOM 1589 C CA . PHE A 1 196 ? -11.957 -6.941 0.693 1.00 97.12 196 PHE A CA 1
ATOM 1590 C C . PHE A 1 196 ? -12.087 -7.682 2.025 1.00 97.12 196 PHE A C 1
ATOM 1592 O O . PHE A 1 196 ? -12.921 -8.576 2.173 1.00 97.12 196 PHE A O 1
ATOM 1599 N N . ILE A 1 197 ? -11.330 -7.256 3.036 1.00 97.75 197 ILE A N 1
ATOM 1600 C CA . ILE A 1 197 ? -11.360 -7.883 4.360 1.00 97.75 197 ILE A CA 1
ATOM 1601 C C . ILE A 1 197 ? -12.699 -7.692 5.059 1.00 97.75 197 ILE A C 1
ATOM 1603 O O . ILE A 1 197 ? -13.209 -8.645 5.637 1.00 97.75 197 ILE A O 1
ATOM 1607 N N . ILE A 1 198 ? -13.294 -6.503 4.986 1.00 98.44 198 ILE A N 1
ATOM 1608 C CA . ILE A 1 198 ? -14.606 -6.226 5.579 1.00 98.44 198 ILE A CA 1
ATOM 1609 C C . ILE A 1 198 ? -15.660 -7.139 4.958 1.00 98.44 198 ILE A C 1
ATOM 1611 O O . ILE A 1 198 ? -16.374 -7.830 5.687 1.00 98.44 198 ILE A O 1
ATOM 1615 N N . LYS A 1 199 ? -15.694 -7.235 3.624 1.00 97.69 199 LYS A N 1
ATOM 1616 C CA . LYS A 1 199 ? -16.605 -8.146 2.922 1.00 97.69 199 LYS A CA 1
ATOM 1617 C C . LYS A 1 199 ? -16.391 -9.601 3.344 1.00 97.69 199 LYS A C 1
ATOM 1619 O O . LYS A 1 199 ? -17.360 -10.297 3.634 1.00 97.69 199 LYS A O 1
ATOM 1624 N N . LYS A 1 200 ? -15.136 -10.057 3.423 1.00 96.81 200 LYS A N 1
ATOM 1625 C CA . LYS A 1 200 ? -14.797 -11.439 3.801 1.00 96.81 200 LYS A CA 1
ATOM 1626 C C . LYS A 1 200 ? -15.110 -11.745 5.270 1.00 96.81 200 LYS A C 1
ATOM 1628 O O . LYS A 1 200 ? -15.551 -12.847 5.591 1.00 96.81 200 LYS A O 1
ATOM 1633 N N . HIS A 1 201 ? -14.890 -10.788 6.167 1.00 98.44 201 HIS A N 1
ATOM 1634 C CA . HIS A 1 201 ? -15.063 -10.965 7.605 1.00 98.44 201 HIS A CA 1
ATOM 1635 C C . HIS A 1 201 ? -16.535 -10.959 8.016 1.00 98.44 201 HIS A C 1
ATOM 1637 O O . HIS A 1 201 ? -17.020 -11.940 8.598 1.00 98.44 201 HIS A O 1
ATOM 1643 N N . PHE A 1 202 ? -17.241 -9.879 7.675 1.00 98.38 202 PHE A N 1
ATOM 1644 C CA . PHE A 1 202 ? -18.636 -9.666 8.050 1.00 98.38 202 PHE A CA 1
ATOM 1645 C C . PHE A 1 202 ? -19.597 -10.484 7.174 1.00 98.38 202 PHE A C 1
ATOM 1647 O O . PHE A 1 202 ? -20.645 -10.907 7.661 1.00 98.38 202 PHE A O 1
ATOM 1654 N N . GLY A 1 203 ? -19.224 -10.804 5.928 1.00 96.50 203 GLY A N 1
ATOM 1655 C CA . GLY A 1 203 ? -19.985 -11.703 5.058 1.00 96.50 203 GLY A CA 1
ATOM 1656 C C . GLY A 1 203 ? -21.436 -11.253 4.897 1.00 96.50 203 GLY A C 1
ATOM 1657 O O . GLY A 1 203 ? -21.694 -10.116 4.524 1.00 96.50 203 GLY A O 1
ATOM 1658 N N . ALA A 1 204 ? -22.388 -12.128 5.231 1.00 96.69 204 ALA A N 1
ATOM 1659 C CA . ALA A 1 204 ? -23.819 -11.819 5.169 1.00 96.69 204 ALA A CA 1
ATOM 1660 C C . ALA A 1 204 ? -24.253 -10.655 6.085 1.00 96.69 204 ALA A C 1
ATOM 1662 O O . ALA A 1 204 ? -25.269 -10.022 5.813 1.00 96.69 204 ALA A O 1
ATOM 1663 N N . ASN A 1 205 ? -23.482 -10.344 7.133 1.00 97.44 205 ASN A N 1
ATOM 1664 C CA . ASN A 1 205 ? -23.759 -9.211 8.019 1.00 97.44 205 ASN A CA 1
ATOM 1665 C C . ASN A 1 205 ? -23.285 -7.872 7.432 1.00 97.44 205 ASN A C 1
ATOM 1667 O O . ASN A 1 205 ? -23.535 -6.830 8.028 1.00 97.44 205 ASN A O 1
ATOM 1671 N N . PHE A 1 206 ? -22.604 -7.881 6.282 1.00 98.00 206 PHE A N 1
ATOM 1672 C CA . PHE A 1 206 ? -22.275 -6.690 5.508 1.00 98.00 206 PHE A CA 1
ATOM 1673 C C . PHE A 1 206 ? -23.269 -6.560 4.340 1.00 98.00 206 PHE A C 1
ATOM 1675 O O . PHE A 1 206 ? -23.074 -7.192 3.302 1.00 98.00 206 PHE A O 1
ATOM 1682 N N . PRO A 1 207 ? -24.357 -5.779 4.488 1.00 93.69 207 PRO A N 1
ATOM 1683 C CA . PRO A 1 207 ? -25.456 -5.772 3.519 1.00 93.69 207 PRO A CA 1
ATOM 1684 C C . PRO A 1 207 ? -25.139 -5.013 2.220 1.00 93.69 207 PRO A C 1
ATOM 1686 O O . PRO A 1 207 ? -25.847 -5.178 1.228 1.00 93.69 207 PRO A O 1
ATOM 1689 N N . ALA A 1 208 ? -24.102 -4.170 2.205 1.00 96.25 208 ALA A N 1
ATOM 1690 C CA . ALA A 1 208 ? -23.693 -3.418 1.021 1.00 96.25 208 ALA A CA 1
ATOM 1691 C C . ALA A 1 208 ? -22.843 -4.275 0.063 1.00 96.25 208 ALA A C 1
ATOM 1693 O O . ALA A 1 208 ? -22.132 -5.190 0.475 1.00 96.25 208 ALA A O 1
ATOM 1694 N N . LYS A 1 209 ? -22.827 -3.950 -1.237 1.00 95.19 209 LYS A N 1
ATOM 1695 C CA . LYS A 1 209 ? -21.976 -4.655 -2.221 1.00 95.19 209 LYS A CA 1
ATOM 1696 C C . LYS A 1 209 ? -20.497 -4.311 -2.045 1.00 95.19 209 LYS A C 1
ATOM 1698 O O . LYS A 1 209 ? -19.612 -5.082 -2.437 1.00 95.19 209 LYS A O 1
ATOM 1703 N N . SER A 1 210 ? -20.223 -3.127 -1.498 1.00 97.00 210 SER A N 1
ATOM 1704 C CA . SER A 1 210 ? -18.880 -2.618 -1.234 1.00 97.00 210 SER A CA 1
ATOM 1705 C C . SER A 1 210 ? -18.878 -1.600 -0.101 1.00 97.00 210 SER A C 1
ATOM 1707 O O . SER A 1 210 ? -19.887 -0.957 0.181 1.00 97.00 210 SER A O 1
ATOM 1709 N N . LEU A 1 211 ? -17.707 -1.393 0.494 1.00 97.69 211 LEU A N 1
ATOM 1710 C CA . LEU A 1 211 ? -17.470 -0.342 1.476 1.00 97.69 211 LEU A CA 1
ATOM 1711 C C . LEU A 1 211 ? -17.781 1.051 0.909 1.00 97.69 211 LEU A C 1
ATOM 1713 O O . LEU A 1 211 ? -18.243 1.921 1.637 1.00 97.69 211 LEU A O 1
ATOM 1717 N N . ASN A 1 212 ? -17.556 1.272 -0.392 1.00 97.75 212 ASN A N 1
ATOM 1718 C CA . ASN A 1 212 ? -17.883 2.550 -1.023 1.00 97.75 212 ASN A CA 1
ATOM 1719 C C . ASN A 1 212 ? -19.398 2.790 -1.092 1.00 97.75 212 ASN A C 1
ATOM 1721 O O . ASN A 1 212 ? -19.837 3.921 -0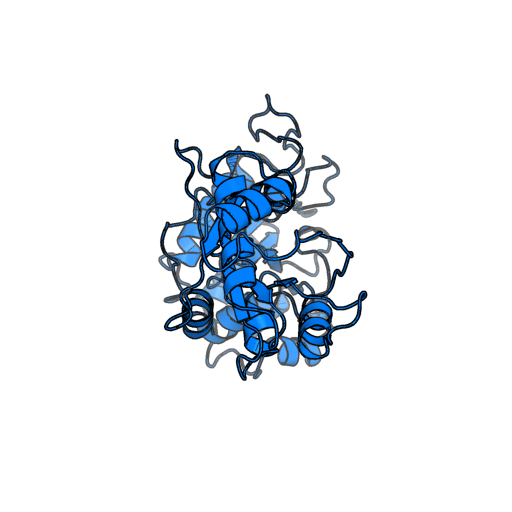.912 1.00 97.75 212 ASN A O 1
ATOM 1725 N N . GLU A 1 213 ? -20.189 1.744 -1.329 1.00 98.44 213 GLU A N 1
ATOM 1726 C CA . GLU A 1 213 ? -21.651 1.833 -1.272 1.00 98.44 213 GLU A CA 1
ATOM 1727 C C . GLU A 1 213 ? -22.133 2.077 0.163 1.00 98.44 213 GLU A C 1
ATOM 1729 O O . GLU A 1 213 ? -22.932 2.985 0.379 1.00 98.44 213 GLU A O 1
ATOM 1734 N N . ASP A 1 214 ? -21.599 1.345 1.150 1.00 98.62 214 ASP A N 1
ATOM 1735 C CA . ASP A 1 214 ? -21.950 1.569 2.560 1.00 98.62 214 ASP A CA 1
ATOM 1736 C C . ASP A 1 214 ? -21.636 3.011 2.994 1.00 98.62 214 ASP A C 1
ATOM 1738 O O . ASP A 1 214 ? -22.490 3.678 3.578 1.00 98.62 214 ASP A O 1
ATOM 1742 N N . ARG A 1 215 ? -20.470 3.532 2.590 1.00 98.31 215 ARG A N 1
ATOM 1743 C CA . ARG A 1 215 ? -20.049 4.922 2.807 1.00 98.31 215 ARG A CA 1
ATOM 1744 C C . ARG A 1 215 ? -21.008 5.945 2.205 1.00 98.31 215 ARG A C 1
ATOM 1746 O O . ARG A 1 215 ? -21.282 6.957 2.841 1.00 98.31 215 ARG A O 1
ATOM 1753 N N . ILE A 1 216 ? -21.486 5.722 0.980 1.00 98.25 216 ILE A N 1
ATOM 1754 C CA . ILE A 1 216 ? -22.446 6.626 0.324 1.00 98.25 216 ILE A CA 1
ATOM 1755 C C . ILE A 1 216 ? -23.774 6.651 1.089 1.00 98.25 216 ILE A C 1
ATOM 1757 O O . ILE A 1 216 ? -24.381 7.712 1.207 1.00 98.25 216 ILE A O 1
ATOM 1761 N N . ASN A 1 217 ? -24.191 5.509 1.638 1.00 98.38 217 ASN A N 1
ATOM 1762 C CA . ASN A 1 217 ? -25.449 5.376 2.373 1.00 98.38 217 ASN A CA 1
ATOM 1763 C C . ASN A 1 217 ? -25.360 5.834 3.842 1.00 98.38 217 ASN A C 1
ATOM 1765 O O . ASN A 1 217 ? -26.389 6.128 4.443 1.00 98.38 217 ASN A O 1
ATOM 1769 N N . HIS A 1 218 ? -24.155 5.924 4.416 1.00 98.44 218 HIS A N 1
ATOM 1770 C CA . HIS A 1 218 ? -23.919 6.336 5.809 1.00 98.44 218 HIS A CA 1
ATOM 1771 C C . HIS A 1 218 ? -22.798 7.386 5.911 1.00 98.44 218 HIS A C 1
ATOM 1773 O O . HIS A 1 218 ? -21.814 7.172 6.622 1.00 98.44 218 HIS A O 1
ATOM 1779 N N . PRO A 1 219 ? -22.889 8.520 5.192 1.00 97.94 219 PRO A N 1
ATOM 1780 C CA . PRO A 1 219 ? -21.769 9.448 5.025 1.00 97.94 219 PRO A CA 1
ATOM 1781 C C . PRO A 1 219 ? -21.279 10.066 6.341 1.00 97.94 219 PRO A C 1
ATOM 1783 O O . PRO A 1 219 ? -20.113 10.429 6.438 1.00 97.94 219 PRO A O 1
ATOM 1786 N N . ASP A 1 220 ? -22.126 10.150 7.369 1.00 98.06 220 ASP A N 1
ATOM 1787 C CA . ASP A 1 220 ? -21.770 10.647 8.703 1.00 98.06 220 ASP A CA 1
ATOM 1788 C C . ASP A 1 220 ? -20.901 9.670 9.514 1.00 98.06 220 ASP A C 1
ATOM 1790 O O . ASP A 1 220 ? -20.345 10.053 10.543 1.00 98.06 220 ASP A O 1
ATOM 1794 N N . LYS A 1 221 ? -20.778 8.411 9.069 1.00 98.69 221 LYS A N 1
ATOM 1795 C CA . LYS A 1 221 ? -19.932 7.382 9.697 1.00 98.69 221 LYS A CA 1
ATOM 1796 C C . LYS A 1 221 ? -18.542 7.289 9.084 1.00 98.69 221 LYS A C 1
ATOM 1798 O O . LYS A 1 221 ? -17.721 6.512 9.567 1.00 98.69 221 LYS A O 1
ATOM 1803 N N . TYR A 1 222 ? -18.259 8.065 8.042 1.00 98.81 222 TYR A N 1
ATOM 1804 C CA . TYR A 1 222 ? -17.008 7.983 7.304 1.00 98.81 222 TYR A CA 1
ATOM 1805 C C . TYR A 1 222 ? -16.353 9.345 7.132 1.00 98.81 222 TYR A C 1
ATOM 1807 O O . TYR A 1 222 ? -17.008 10.335 6.822 1.00 98.81 222 TYR A O 1
ATOM 1815 N N . LEU A 1 223 ? -15.029 9.366 7.250 1.00 98.56 223 LEU A N 1
ATOM 1816 C CA . LEU A 1 223 ? -14.217 10.544 6.986 1.00 98.56 223 LEU A CA 1
ATOM 1817 C C . LEU A 1 223 ? -13.074 10.189 6.042 1.00 98.56 223 LEU A C 1
ATOM 1819 O O . LEU A 1 223 ? -12.216 9.372 6.373 1.00 98.56 223 LEU A O 1
ATOM 1823 N N . GLN A 1 224 ? -13.017 10.843 4.881 1.00 98.38 224 GLN A N 1
ATOM 1824 C CA . GLN A 1 224 ? -11.843 10.735 4.024 1.00 98.38 224 GLN A CA 1
ATOM 1825 C C . GLN A 1 224 ? -10.725 11.642 4.561 1.00 98.38 224 GLN A C 1
ATOM 1827 O O . GLN A 1 224 ? -10.752 12.853 4.349 1.00 98.38 224 GLN A O 1
ATOM 1832 N N . ALA A 1 225 ? -9.744 11.061 5.249 1.00 98.06 225 ALA A N 1
ATOM 1833 C CA . ALA A 1 225 ? -8.608 11.764 5.846 1.00 98.06 225 ALA A CA 1
ATOM 1834 C C . ALA A 1 225 ? -7.384 10.838 5.969 1.00 98.06 225 ALA A C 1
ATOM 1836 O O . ALA A 1 225 ? -7.427 9.664 5.603 1.00 98.06 225 ALA A O 1
ATOM 1837 N N . TYR A 1 226 ? -6.266 11.365 6.472 1.00 97.69 226 TYR A N 1
ATOM 1838 C CA . TYR A 1 226 ? -5.093 10.543 6.770 1.00 97.69 226 TYR A CA 1
ATOM 1839 C C . TYR A 1 226 ? -5.373 9.633 7.968 1.00 97.69 226 TYR A C 1
ATOM 1841 O O . TYR A 1 226 ? -5.802 10.120 9.016 1.00 97.69 226 TYR A O 1
ATOM 1849 N N . GLY A 1 227 ? -5.069 8.337 7.844 1.00 98.12 227 GLY A N 1
ATOM 1850 C CA . GLY A 1 227 ? -5.207 7.374 8.942 1.00 98.12 227 GLY A CA 1
ATOM 1851 C C . GLY A 1 227 ? -4.416 7.776 10.191 1.00 98.12 227 GLY A C 1
ATOM 1852 O O . GLY A 1 227 ? -4.869 7.545 11.309 1.00 98.12 227 GLY A O 1
ATOM 1853 N N . SER A 1 228 ? -3.311 8.509 10.012 1.00 98.12 228 SER A N 1
ATOM 1854 C CA . SER A 1 228 ? -2.534 9.122 11.093 1.00 98.12 228 SER A CA 1
ATOM 1855 C C . SER A 1 228 ? -3.328 10.069 11.996 1.00 98.12 228 SER A C 1
ATOM 1857 O O . SER A 1 228 ? -2.889 10.336 13.105 1.00 98.12 228 SER A O 1
ATOM 1859 N N . SER A 1 229 ? -4.476 10.592 11.560 1.00 97.94 229 SER A N 1
ATOM 1860 C CA . SER A 1 229 ? -5.337 11.460 12.381 1.00 97.94 229 SER A CA 1
ATOM 1861 C C . SER A 1 229 ? -6.250 10.698 13.352 1.00 97.94 229 SER A C 1
ATOM 1863 O O . SER A 1 229 ? -7.044 11.315 14.064 1.00 97.94 229 SER A O 1
ATOM 1865 N N . ILE A 1 230 ? -6.159 9.364 13.401 1.00 98.19 230 ILE A N 1
ATOM 1866 C CA . ILE A 1 230 ? -6.938 8.547 14.334 1.00 98.19 230 ILE A CA 1
ATOM 1867 C C . ILE A 1 230 ? -6.760 9.022 15.786 1.00 98.19 230 ILE A C 1
ATOM 1869 O O . ILE A 1 230 ? -5.656 9.353 16.214 1.00 98.19 230 ILE A O 1
ATOM 1873 N N . GLY A 1 231 ? -7.864 9.057 16.541 1.00 95.69 231 GLY A N 1
ATOM 1874 C CA . GLY A 1 231 ? -7.878 9.470 17.948 1.00 95.69 231 GLY A CA 1
ATOM 1875 C C . GLY A 1 231 ? -7.956 10.986 18.172 1.00 95.69 231 GLY A C 1
ATOM 1876 O O . GLY A 1 231 ? -8.095 11.418 19.318 1.00 95.69 231 GLY A O 1
ATOM 1877 N N . GLN A 1 232 ? -7.912 11.787 17.101 1.00 96.88 232 GLN A N 1
ATOM 1878 C CA . GLN A 1 232 ? -8.024 13.246 17.178 1.00 96.88 232 GLN A CA 1
ATOM 1879 C C . GLN A 1 232 ? -9.480 13.718 17.250 1.00 96.88 232 GLN A C 1
ATOM 1881 O O . GLN A 1 232 ? -9.812 14.528 18.115 1.00 96.88 232 GLN A O 1
ATOM 1886 N N . ASP A 1 233 ? -10.346 13.191 16.379 1.00 96.38 233 ASP A N 1
ATOM 1887 C CA . ASP A 1 233 ? -11.794 13.420 16.418 1.00 96.38 233 ASP A CA 1
ATOM 1888 C C . ASP A 1 233 ? -12.475 12.250 17.154 1.00 96.38 233 ASP A C 1
ATOM 1890 O O . ASP A 1 233 ? -12.400 11.109 16.688 1.00 96.38 233 ASP A O 1
ATOM 1894 N N . PRO A 1 234 ? -13.159 12.489 18.290 1.00 94.44 234 PRO A N 1
ATOM 1895 C CA . PRO A 1 234 ? -13.815 11.428 19.045 1.00 94.44 234 PRO A CA 1
ATOM 1896 C C . PRO A 1 234 ? -14.955 10.735 18.283 1.00 94.44 234 PRO A C 1
ATOM 1898 O O . PRO A 1 234 ? -15.374 9.665 18.714 1.00 94.44 234 PRO A O 1
ATOM 1901 N N . LYS A 1 235 ? -15.452 11.287 17.167 1.00 97.12 235 LYS A N 1
ATOM 1902 C CA . LYS A 1 235 ? -16.463 10.633 16.318 1.00 97.12 235 LYS A CA 1
ATOM 1903 C C . LYS A 1 235 ? -15.923 9.451 15.519 1.00 97.12 235 LYS A C 1
ATOM 1905 O O . LYS A 1 235 ? -16.718 8.617 15.101 1.00 97.12 235 LYS A O 1
ATOM 1910 N N . TYR A 1 236 ? -14.611 9.393 15.284 1.00 98.44 236 TYR A N 1
ATOM 1911 C CA . TYR A 1 236 ? -13.995 8.376 14.437 1.00 98.44 236 TYR A CA 1
ATOM 1912 C C . TYR A 1 236 ? -12.958 7.583 15.224 1.00 98.44 236 TYR A C 1
ATOM 1914 O O . TYR A 1 236 ? -11.850 8.048 15.503 1.00 98.44 236 TYR A O 1
ATOM 1922 N N . LYS A 1 237 ? -13.334 6.361 15.596 1.00 98.69 237 LYS A N 1
ATOM 1923 C CA . LYS A 1 237 ? -12.510 5.456 16.404 1.00 98.69 237 LYS A CA 1
ATOM 1924 C C . LYS A 1 237 ? -11.793 4.402 15.587 1.00 98.69 237 LYS A C 1
ATOM 1926 O O . LYS A 1 237 ? -10.970 3.693 16.148 1.00 98.69 237 LYS A O 1
ATOM 1931 N N . ILE A 1 238 ? -12.099 4.272 14.302 1.00 98.94 238 ILE A N 1
ATOM 1932 C CA . ILE A 1 238 ? -11.465 3.317 13.397 1.00 98.94 238 ILE A CA 1
ATOM 1933 C C . ILE A 1 238 ? -10.752 4.097 12.299 1.00 98.94 238 ILE A C 1
ATOM 1935 O O . ILE A 1 238 ? -11.276 5.096 11.810 1.00 98.94 238 ILE A O 1
ATOM 1939 N N . ALA A 1 239 ? -9.574 3.644 11.876 1.00 98.88 239 ALA A N 1
ATOM 1940 C CA . ALA A 1 239 ? -8.898 4.215 10.716 1.00 98.88 239 ALA A CA 1
ATOM 1941 C C . ALA A 1 239 ? -8.234 3.155 9.842 1.00 98.88 239 ALA A C 1
ATOM 1943 O O . ALA A 1 239 ? -7.674 2.177 10.339 1.00 98.88 239 ALA A O 1
ATOM 1944 N N . PHE A 1 240 ? -8.274 3.386 8.533 1.00 98.88 240 PHE A N 1
ATOM 1945 C CA . PHE A 1 240 ? -7.544 2.613 7.538 1.00 98.88 240 PHE A CA 1
ATOM 1946 C C . PHE A 1 240 ? -6.274 3.347 7.132 1.00 98.88 240 PHE A C 1
ATOM 1948 O O . PHE A 1 240 ? -6.300 4.550 6.859 1.00 98.88 240 PHE A O 1
ATOM 1955 N N . ASP A 1 241 ? -5.172 2.611 7.062 1.00 98.62 241 ASP A N 1
ATOM 1956 C CA . ASP A 1 241 ? -3.910 3.121 6.537 1.00 98.62 241 ASP A CA 1
ATOM 1957 C C . ASP A 1 241 ? -3.041 1.982 6.000 1.00 98.62 241 ASP A C 1
ATOM 1959 O O . ASP A 1 241 ? -3.362 0.814 6.216 1.00 98.62 241 ASP A O 1
ATOM 1963 N N . ASP A 1 242 ? -1.935 2.316 5.338 1.00 98.31 242 ASP A N 1
ATOM 1964 C CA . ASP A 1 242 ? -0.918 1.331 4.963 1.00 98.31 242 ASP A CA 1
ATOM 1965 C C . ASP A 1 242 ? -0.311 0.697 6.230 1.00 98.31 242 ASP A C 1
ATOM 1967 O O . ASP A 1 242 ? -0.161 1.361 7.259 1.00 98.31 242 ASP A O 1
ATOM 1971 N N . GLU A 1 243 ? 0.033 -0.591 6.173 1.00 98.38 243 GLU A N 1
ATOM 1972 C CA . GLU A 1 243 ? 0.666 -1.301 7.288 1.00 98.38 243 GLU A CA 1
ATOM 1973 C C . GLU A 1 243 ? 1.903 -0.545 7.769 1.00 98.38 243 GLU A C 1
ATOM 1975 O O . GLU A 1 243 ? 2.818 -0.266 6.995 1.00 98.38 243 GLU A O 1
ATOM 1980 N N . ALA A 1 244 ? 1.916 -0.242 9.068 1.00 98.12 244 ALA A N 1
ATOM 1981 C CA . ALA A 1 244 ? 3.007 0.464 9.720 1.00 98.12 244 ALA A CA 1
ATOM 1982 C C . ALA A 1 244 ? 3.374 1.792 9.038 1.00 98.12 244 ALA A C 1
ATOM 1984 O O . ALA A 1 244 ? 4.544 2.155 9.005 1.00 98.12 244 ALA A O 1
ATOM 1985 N N . SER A 1 245 ? 2.399 2.558 8.540 1.00 98.19 245 SER A N 1
ATOM 1986 C CA . SER A 1 245 ? 2.629 3.893 7.961 1.00 98.19 245 SER A CA 1
ATOM 1987 C C . SER A 1 245 ? 3.391 4.860 8.879 1.00 98.19 245 SER A C 1
ATOM 1989 O O . SER A 1 245 ? 4.151 5.717 8.420 1.00 98.19 245 SER A O 1
ATOM 1991 N N . PHE A 1 246 ? 3.277 4.678 10.194 1.00 98.06 246 PHE A N 1
ATOM 1992 C CA . PHE A 1 246 ? 4.094 5.351 11.208 1.00 98.06 246 PHE A CA 1
ATOM 1993 C C . PHE A 1 246 ? 5.598 5.029 11.122 1.00 98.06 246 PHE A C 1
ATOM 1995 O O . PHE A 1 246 ? 6.403 5.737 11.712 1.00 98.06 246 PHE A O 1
ATOM 2002 N N . ALA A 1 247 ? 6.017 3.992 10.395 1.00 98.00 247 ALA A N 1
ATOM 2003 C CA . ALA A 1 247 ? 7.420 3.630 10.232 1.00 98.00 247 ALA A CA 1
ATOM 2004 C C . ALA A 1 247 ? 8.184 4.623 9.356 1.00 98.00 247 ALA A C 1
ATOM 2006 O O . ALA A 1 247 ? 9.369 4.826 9.587 1.00 98.00 247 ALA A O 1
ATOM 2007 N N . TRP A 1 248 ? 7.536 5.230 8.363 1.00 97.12 248 TRP A N 1
ATOM 2008 C CA . TRP A 1 248 ? 8.135 6.225 7.461 1.00 97.12 248 TRP A CA 1
ATOM 2009 C C . TRP A 1 248 ? 7.508 7.618 7.619 1.00 97.12 248 TRP A C 1
ATOM 2011 O O . TRP A 1 248 ? 7.806 8.537 6.860 1.00 97.12 248 TRP A O 1
ATOM 2021 N N . THR A 1 249 ? 6.635 7.788 8.610 1.00 97.19 249 THR A N 1
ATOM 2022 C CA . THR A 1 249 ? 6.141 9.099 9.028 1.00 97.19 249 THR A CA 1
ATOM 2023 C C . THR A 1 249 ? 6.982 9.543 10.209 1.00 97.19 249 THR A C 1
ATOM 2025 O O . THR A 1 249 ? 6.980 8.873 11.229 1.00 97.19 249 THR A O 1
ATOM 2028 N N . GLU A 1 250 ? 7.720 10.642 10.084 1.00 96.69 250 GLU A N 1
ATOM 2029 C CA . GLU A 1 250 ? 8.503 11.167 11.201 1.00 96.69 250 GLU A CA 1
ATOM 2030 C C . GLU A 1 250 ? 7.577 11.740 12.284 1.00 96.69 250 GLU A C 1
ATOM 2032 O O . GLU A 1 250 ? 6.736 12.601 12.005 1.00 96.69 250 GLU A O 1
ATOM 2037 N N . SER A 1 251 ? 7.768 11.322 13.534 1.00 96.50 251 SER A N 1
ATOM 2038 C CA . SER A 1 251 ? 7.118 11.943 14.681 1.00 96.50 251 SER A CA 1
ATOM 2039 C C . SER A 1 251 ? 7.611 13.373 14.866 1.00 96.50 251 SER A C 1
ATOM 2041 O O . SER A 1 251 ? 8.811 13.658 14.886 1.00 96.50 251 SER A O 1
ATOM 2043 N N . LYS A 1 252 ? 6.655 14.291 15.014 1.00 94.62 252 LYS A N 1
ATOM 2044 C CA . LYS A 1 252 ? 6.904 15.709 15.300 1.00 94.62 252 LYS A CA 1
ATOM 2045 C C . LYS A 1 252 ? 6.735 16.051 16.779 1.00 94.62 252 LYS A C 1
ATOM 2047 O O . LYS A 1 252 ? 6.835 17.220 17.135 1.00 94.62 252 LYS A O 1
ATOM 2052 N N . ASN A 1 253 ? 6.479 15.048 17.626 1.00 92.50 253 ASN A N 1
ATOM 2053 C CA . ASN A 1 253 ? 6.249 15.198 19.066 1.00 92.50 253 ASN A CA 1
ATOM 2054 C C . ASN A 1 253 ? 5.181 16.257 19.410 1.00 92.50 253 ASN A C 1
ATOM 2056 O O . ASN A 1 253 ? 5.274 16.955 20.416 1.00 92.50 253 ASN A O 1
ATOM 2060 N N . ASP A 1 254 ? 4.163 16.393 18.555 1.00 93.88 254 ASP A N 1
ATOM 2061 C CA . ASP A 1 254 ? 3.123 17.424 18.658 1.00 93.88 254 ASP A CA 1
ATOM 2062 C C . ASP A 1 254 ? 1.718 16.853 18.900 1.00 93.88 254 ASP A C 1
ATOM 2064 O O . ASP A 1 254 ? 0.740 17.601 18.912 1.00 93.88 254 ASP A O 1
ATOM 2068 N N . LYS A 1 255 ? 1.625 15.529 19.096 1.00 94.56 255 LYS A N 1
ATOM 2069 C CA . LYS A 1 255 ? 0.389 14.783 19.383 1.00 94.56 255 LYS A CA 1
ATOM 2070 C C . LYS A 1 255 ? -0.699 14.891 18.308 1.00 94.56 255 LYS A C 1
ATOM 2072 O O . LYS A 1 255 ? -1.856 14.587 18.589 1.00 94.56 255 LYS A O 1
ATOM 2077 N N . LYS A 1 256 ? -0.352 15.279 17.074 1.00 94.75 256 LYS A N 1
ATOM 2078 C CA . LYS A 1 256 ? -1.316 15.357 15.959 1.00 94.75 256 LYS A CA 1
ATOM 2079 C C . LYS A 1 256 ? -1.443 14.070 15.150 1.00 94.75 256 LYS A C 1
ATOM 2081 O O . LYS A 1 256 ? -2.394 13.921 14.386 1.00 94.75 256 LYS A O 1
ATOM 2086 N N . GLN A 1 257 ? -0.470 13.172 15.273 1.00 96.62 257 GLN A N 1
ATOM 2087 C CA . GLN A 1 257 ? -0.401 11.925 14.521 1.00 96.62 257 GLN A CA 1
ATOM 2088 C C . GLN A 1 257 ? -0.333 10.738 15.468 1.00 96.62 257 GLN A C 1
ATOM 2090 O O . GLN A 1 257 ? 0.434 10.764 16.428 1.00 96.62 257 GLN A O 1
ATOM 2095 N N . TYR A 1 258 ? -1.127 9.712 15.171 1.00 97.31 258 TYR A N 1
ATOM 2096 C CA . TYR A 1 258 ? -1.201 8.457 15.911 1.00 97.31 258 TYR A CA 1
ATOM 2097 C C . TYR A 1 258 ? -1.258 8.683 17.430 1.00 97.31 258 TYR A C 1
ATOM 2099 O O . TYR A 1 258 ? -0.541 8.051 18.205 1.00 97.31 258 TYR A O 1
ATOM 2107 N N . TYR A 1 259 ? -2.132 9.599 17.850 1.00 96.25 259 TYR A N 1
ATOM 2108 C CA . TYR A 1 259 ? -2.338 9.960 19.247 1.00 96.25 259 TYR A CA 1
ATOM 2109 C C . TYR A 1 259 ? -3.835 10.056 19.553 1.00 96.25 259 TYR A C 1
ATOM 2111 O O . TYR A 1 259 ? -4.606 10.576 18.749 1.00 96.25 259 TYR A O 1
ATOM 2119 N N . SER A 1 260 ? -4.244 9.579 20.728 1.00 95.19 260 SER A N 1
ATOM 2120 C CA . SER A 1 260 ? -5.627 9.671 21.198 1.00 95.19 260 SER A CA 1
ATOM 2121 C C . SER A 1 260 ? -5.780 10.806 22.208 1.00 95.19 260 SER A C 1
ATOM 2123 O O . SER A 1 260 ? -5.154 10.779 23.265 1.00 95.19 260 SER A O 1
ATOM 2125 N N . ASN A 1 261 ? -6.664 11.766 21.922 1.00 92.56 261 ASN A N 1
ATOM 2126 C CA . ASN A 1 261 ? -6.957 12.886 22.827 1.00 92.56 261 ASN A CA 1
ATOM 2127 C C . ASN A 1 261 ? -7.821 12.489 24.037 1.00 92.56 261 ASN A C 1
ATOM 2129 O O . ASN A 1 261 ? -7.990 13.274 24.970 1.00 92.56 261 ASN A O 1
ATOM 2133 N N . GLU A 1 262 ? -8.364 11.272 24.046 1.00 92.06 262 GLU A N 1
ATOM 2134 C CA . GLU A 1 262 ? -9.143 10.760 25.172 1.00 92.06 262 GLU A CA 1
ATOM 2135 C C . GLU A 1 262 ? -8.281 10.441 26.393 1.00 92.06 262 GLU A C 1
ATOM 2137 O O . GLU A 1 262 ? -7.142 9.979 26.287 1.00 92.06 262 GLU A O 1
ATOM 2142 N N . LYS A 1 263 ? -8.854 10.637 27.584 1.00 89.25 263 LYS A N 1
ATOM 2143 C CA . LYS A 1 263 ? -8.209 10.258 28.842 1.00 89.25 263 LYS A CA 1
ATOM 2144 C C . LYS A 1 263 ? -7.956 8.750 28.851 1.00 89.25 263 LYS A C 1
ATOM 2146 O O . LYS A 1 263 ? -8.885 7.974 28.672 1.00 89.25 263 LYS A O 1
ATOM 2151 N N . ASN A 1 264 ? -6.707 8.350 29.096 1.00 89.44 264 ASN A N 1
ATOM 2152 C CA . ASN A 1 264 ? -6.251 6.954 29.005 1.00 89.44 264 ASN A CA 1
ATOM 2153 C C . ASN A 1 264 ? -6.475 6.318 27.618 1.00 89.44 264 ASN A C 1
ATOM 2155 O O . ASN A 1 264 ? -6.464 5.094 27.490 1.00 89.44 264 ASN A O 1
ATOM 2159 N N . GLY A 1 265 ? -6.685 7.139 26.588 1.00 93.94 265 GLY A N 1
ATOM 2160 C CA . GLY A 1 265 ? -6.891 6.670 25.234 1.00 93.94 265 GLY A CA 1
ATOM 2161 C C . GLY A 1 265 ? -5.601 6.136 24.624 1.00 93.94 265 GLY A C 1
ATOM 2162 O O . GLY A 1 265 ? -4.516 6.675 24.849 1.00 93.94 265 GLY A O 1
ATOM 2163 N N . LYS A 1 266 ? -5.725 5.074 23.834 1.00 96.06 266 LYS A N 1
ATOM 2164 C CA . LYS A 1 266 ? -4.623 4.459 23.089 1.00 96.06 266 LYS A CA 1
ATOM 2165 C C . LYS A 1 266 ? -5.064 4.141 21.674 1.00 96.06 266 LYS A C 1
ATOM 2167 O O . LYS A 1 266 ? -6.261 4.085 21.397 1.00 96.06 266 LYS A O 1
ATOM 2172 N N . ILE A 1 267 ? -4.086 3.911 20.806 1.00 98.19 267 ILE A N 1
ATOM 2173 C CA . ILE A 1 267 ? -4.303 3.352 19.476 1.00 98.19 267 ILE A CA 1
ATOM 2174 C C . ILE A 1 267 ? -3.789 1.918 19.476 1.00 98.19 267 ILE A C 1
ATOM 2176 O O . ILE A 1 267 ? -2.685 1.636 19.937 1.00 98.19 267 ILE A O 1
ATOM 2180 N N . GLU A 1 268 ? -4.605 1.007 18.969 1.00 98.00 268 GLU A N 1
ATOM 2181 C CA . GLU A 1 268 ? -4.259 -0.397 18.768 1.00 98.00 268 GLU A CA 1
ATOM 2182 C C . GLU A 1 268 ? -4.463 -0.762 17.302 1.00 98.00 268 GLU A C 1
ATOM 2184 O O . GLU A 1 268 ? -5.346 -0.232 16.624 1.00 98.00 268 GLU A O 1
ATOM 2189 N N . ILE A 1 269 ? -3.661 -1.699 16.811 1.00 98.81 269 ILE A N 1
ATOM 2190 C CA . ILE A 1 269 ? -3.822 -2.236 15.463 1.00 98.81 269 ILE A CA 1
ATOM 2191 C C . ILE A 1 269 ? -4.727 -3.457 15.575 1.00 98.81 269 ILE A C 1
ATOM 2193 O O . ILE A 1 269 ? -4.343 -4.489 16.123 1.00 98.81 269 ILE A O 1
ATOM 2197 N N . LEU A 1 270 ? -5.960 -3.322 15.087 1.00 98.81 270 LEU A N 1
ATOM 2198 C CA . LEU A 1 270 ? -6.995 -4.342 15.212 1.00 98.81 270 LEU A CA 1
ATOM 2199 C C . LEU A 1 270 ? -6.701 -5.550 14.332 1.00 98.81 270 LEU A C 1
ATOM 2201 O O . LEU A 1 270 ? -6.838 -6.678 14.790 1.00 98.81 270 LEU A O 1
ATOM 2205 N N . SER A 1 271 ? -6.379 -5.316 13.060 1.00 98.75 271 SER A N 1
ATOM 2206 C CA . SER A 1 271 ? -6.095 -6.353 12.065 1.00 98.75 271 SER A CA 1
ATOM 2207 C C . SER A 1 271 ? -5.297 -5.759 10.912 1.00 98.75 271 SER A C 1
ATOM 2209 O O . SER A 1 271 ? -5.515 -4.607 10.533 1.00 98.75 271 SER A O 1
ATOM 2211 N N . LEU A 1 272 ? -4.429 -6.565 10.308 1.00 98.69 272 LEU A N 1
ATOM 2212 C CA . LEU A 1 272 ? -3.890 -6.281 8.982 1.00 98.69 272 LEU A CA 1
ATOM 2213 C C . LEU A 1 272 ? -4.863 -6.761 7.904 1.00 98.69 272 LEU A C 1
ATOM 2215 O O . LEU A 1 272 ? -5.819 -7.491 8.196 1.00 98.69 272 LEU A O 1
ATOM 2219 N N . THR A 1 273 ? -4.619 -6.357 6.661 1.00 98.69 273 THR A N 1
ATOM 2220 C CA . THR A 1 273 ? -5.379 -6.840 5.510 1.00 98.69 273 THR A CA 1
ATOM 2221 C C . THR A 1 273 ? -4.701 -8.006 4.798 1.00 98.69 273 THR A C 1
ATOM 2223 O O . THR A 1 273 ? -3.538 -8.342 5.048 1.00 98.69 273 THR A O 1
ATOM 2226 N N . ASN A 1 274 ? -5.424 -8.595 3.843 1.00 98.38 274 ASN A N 1
ATOM 2227 C CA . ASN A 1 274 ? -4.803 -9.387 2.791 1.00 98.38 274 ASN A CA 1
ATOM 2228 C C . ASN A 1 274 ? -3.707 -8.557 2.088 1.00 98.38 274 ASN A C 1
ATOM 2230 O O . ASN A 1 274 ? -3.790 -7.321 2.079 1.00 98.38 274 ASN A O 1
ATOM 2234 N N . PRO A 1 275 ? -2.669 -9.210 1.546 1.00 97.81 275 PRO A N 1
ATOM 2235 C CA . PRO A 1 275 ? -1.549 -8.509 0.949 1.00 97.81 275 PRO A CA 1
ATOM 2236 C C . PRO A 1 275 ? -1.910 -7.925 -0.418 1.00 97.81 275 PRO A C 1
ATOM 2238 O O . PRO A 1 275 ? -2.639 -8.527 -1.205 1.00 97.81 275 PRO A O 1
ATOM 2241 N N . ALA A 1 276 ? -1.331 -6.770 -0.719 1.00 97.44 276 ALA A N 1
ATOM 2242 C CA . ALA A 1 276 ? -1.206 -6.247 -2.070 1.00 97.44 276 ALA A CA 1
ATOM 2243 C C . ALA A 1 276 ? 0.268 -6.325 -2.473 1.00 97.44 276 ALA A C 1
ATOM 2245 O O . ALA A 1 276 ? 1.156 -6.112 -1.646 1.00 97.44 276 ALA A O 1
ATOM 2246 N N . SER A 1 277 ? 0.556 -6.635 -3.734 1.00 97.56 277 SER A N 1
ATOM 2247 C CA . SER A 1 277 ? 1.935 -6.552 -4.211 1.00 97.56 277 SER A CA 1
ATOM 2248 C C . SER A 1 277 ? 2.438 -5.118 -4.197 1.00 97.56 277 SER A C 1
ATOM 2250 O O . SER A 1 277 ? 1.679 -4.185 -4.457 1.00 97.56 277 SER A O 1
ATOM 2252 N N . TYR A 1 278 ? 3.731 -4.968 -3.925 1.00 97.12 278 TYR A N 1
ATOM 2253 C CA . TYR A 1 278 ? 4.442 -3.712 -4.129 1.00 97.12 278 TYR A CA 1
ATOM 2254 C C . TYR A 1 278 ? 4.436 -3.330 -5.617 1.00 97.12 278 TYR A C 1
ATOM 2256 O O . TYR A 1 278 ? 4.086 -4.138 -6.484 1.00 97.12 278 TYR A O 1
ATOM 2264 N N . ASP A 1 279 ? 4.844 -2.105 -5.914 1.00 97.81 279 ASP A N 1
ATOM 2265 C CA . ASP A 1 279 ? 4.691 -1.506 -7.236 1.00 97.81 279 ASP A CA 1
ATOM 2266 C C . ASP A 1 279 ? 5.391 -2.280 -8.368 1.00 97.81 279 ASP A C 1
ATOM 2268 O O . ASP A 1 279 ? 6.414 -2.954 -8.182 1.00 97.81 279 ASP A O 1
ATOM 2272 N N . ILE A 1 280 ? 4.835 -2.134 -9.569 1.00 98.12 280 ILE A N 1
ATOM 2273 C CA . ILE A 1 280 ? 5.219 -2.820 -10.799 1.00 98.12 280 ILE A CA 1
ATOM 2274 C C . ILE A 1 280 ? 5.771 -1.811 -11.801 1.00 98.12 280 ILE A C 1
ATOM 2276 O O . ILE A 1 280 ? 5.116 -0.829 -12.143 1.00 98.12 280 ILE A O 1
ATOM 2280 N N . GLY A 1 281 ? 6.969 -2.076 -12.312 1.00 98.38 281 GLY A N 1
ATOM 2281 C CA . GLY A 1 281 ? 7.520 -1.382 -13.466 1.00 98.38 281 GLY A CA 1
ATOM 2282 C C . GLY A 1 281 ? 6.937 -1.935 -14.763 1.00 98.38 281 GLY A C 1
ATOM 2283 O O . GLY A 1 281 ? 7.186 -3.090 -15.128 1.00 98.38 281 GLY A O 1
ATOM 2284 N N . SER A 1 282 ? 6.190 -1.085 -15.457 1.00 98.44 282 SER A N 1
ATOM 2285 C CA . SER A 1 282 ? 5.442 -1.400 -16.671 1.00 98.44 282 SER A CA 1
ATOM 2286 C C . SER A 1 282 ? 5.970 -0.599 -17.849 1.00 98.44 282 SER A C 1
ATOM 2288 O O . SER A 1 282 ? 6.278 0.583 -17.707 1.00 98.44 282 SER A O 1
ATOM 2290 N N . PHE A 1 283 ? 6.044 -1.236 -19.012 1.00 98.31 283 PHE A N 1
ATOM 2291 C CA . PHE A 1 283 ? 6.445 -0.625 -20.273 1.00 98.31 283 PHE A CA 1
ATOM 2292 C C . PHE A 1 283 ? 5.243 -0.491 -21.205 1.00 98.31 283 PHE A C 1
ATOM 2294 O O . PHE A 1 283 ? 4.324 -1.318 -21.163 1.00 98.31 283 PHE A O 1
ATOM 2301 N N . ARG A 1 284 ? 5.269 0.525 -22.076 1.00 97.19 284 ARG A N 1
ATOM 2302 C CA . ARG A 1 284 ? 4.232 0.706 -23.103 1.00 97.19 284 ARG A CA 1
ATOM 2303 C C . ARG A 1 284 ? 4.141 -0.513 -24.042 1.00 97.19 284 ARG A C 1
ATOM 2305 O O . ARG A 1 284 ? 5.159 -1.182 -24.253 1.00 97.19 284 ARG A O 1
ATOM 2312 N N . PRO A 1 285 ? 2.978 -0.791 -24.663 1.00 95.44 285 PRO A N 1
ATOM 2313 C CA . PRO A 1 285 ? 2.750 -2.041 -25.402 1.00 95.44 285 PRO A CA 1
ATOM 2314 C C . PRO A 1 285 ? 3.747 -2.306 -26.542 1.00 95.44 285 PRO A C 1
ATOM 2316 O O . PRO A 1 285 ? 4.185 -3.437 -26.752 1.00 95.44 285 PRO A O 1
ATOM 2319 N N . SER A 1 286 ? 4.146 -1.259 -27.267 1.00 93.12 286 SER A N 1
ATOM 2320 C CA . SER A 1 286 ? 5.063 -1.340 -28.412 1.00 93.12 286 SER A CA 1
ATOM 2321 C C . SER A 1 286 ? 6.547 -1.248 -28.042 1.00 93.12 286 SER A C 1
ATOM 2323 O O . SER A 1 286 ? 7.394 -1.193 -28.936 1.00 93.12 286 SER A O 1
ATOM 2325 N N . PHE A 1 287 ? 6.892 -1.203 -26.751 1.00 94.75 287 PHE A N 1
ATOM 2326 C CA . PHE A 1 287 ? 8.284 -1.074 -26.328 1.00 94.75 287 PHE A CA 1
ATOM 2327 C C . PHE A 1 287 ? 9.099 -2.329 -26.677 1.00 94.75 287 PHE A C 1
ATOM 2329 O O . PHE A 1 287 ? 8.621 -3.465 -26.598 1.00 94.75 287 PHE A O 1
ATOM 2336 N N . ASN A 1 288 ? 10.367 -2.145 -27.051 1.00 93.19 288 ASN A N 1
ATOM 2337 C CA . ASN A 1 288 ? 11.229 -3.265 -27.408 1.00 93.19 288 ASN A CA 1
ATOM 2338 C C . ASN A 1 288 ? 11.516 -4.150 -26.179 1.00 93.19 288 ASN A C 1
ATOM 2340 O O . ASN A 1 288 ? 12.136 -3.711 -25.211 1.00 93.19 288 ASN A O 1
ATOM 2344 N N . LYS A 1 289 ? 11.123 -5.429 -26.236 1.00 93.88 289 LYS A N 1
ATOM 2345 C CA . LYS A 1 289 ? 11.242 -6.360 -25.097 1.00 93.88 289 LYS A CA 1
ATOM 2346 C C . LYS A 1 289 ? 12.684 -6.625 -24.653 1.00 93.88 289 LYS A C 1
ATOM 2348 O O . LYS A 1 289 ? 12.924 -6.784 -23.462 1.00 93.88 289 LYS A O 1
ATOM 2353 N N . ILE A 1 290 ? 13.650 -6.631 -25.577 1.00 94.38 290 ILE A N 1
ATOM 2354 C CA . ILE A 1 290 ? 15.071 -6.804 -25.230 1.00 94.38 290 ILE A CA 1
ATOM 2355 C C . ILE A 1 290 ? 15.552 -5.589 -24.428 1.00 94.38 290 ILE A C 1
ATOM 2357 O O . ILE A 1 290 ? 16.227 -5.744 -23.413 1.00 94.38 290 ILE A O 1
ATOM 2361 N N . GLN A 1 291 ? 15.162 -4.379 -24.837 1.00 94.69 291 GLN A N 1
ATOM 2362 C CA . GLN A 1 291 ? 15.467 -3.165 -24.080 1.00 94.69 291 GLN A CA 1
ATOM 2363 C C . GLN A 1 291 ? 14.748 -3.126 -22.729 1.00 94.69 291 GLN A C 1
ATOM 2365 O O . GLN A 1 291 ? 15.384 -2.776 -21.737 1.00 94.69 291 GLN A O 1
ATOM 2370 N N . ALA A 1 292 ? 13.477 -3.534 -22.655 1.00 96.25 292 ALA A N 1
ATOM 2371 C CA . ALA A 1 292 ? 12.742 -3.614 -21.390 1.00 96.25 292 ALA A CA 1
ATOM 2372 C C . ALA A 1 292 ? 13.424 -4.557 -20.389 1.00 96.25 292 ALA A C 1
ATOM 2374 O O . ALA A 1 292 ? 13.574 -4.230 -19.210 1.00 96.25 292 ALA A O 1
ATOM 2375 N N . ASP A 1 293 ? 13.890 -5.710 -20.869 1.00 96.50 293 ASP A N 1
ATOM 2376 C CA . ASP A 1 293 ? 14.617 -6.681 -20.057 1.00 96.50 293 ASP A CA 1
ATOM 2377 C C . ASP A 1 293 ? 15.971 -6.135 -19.582 1.00 96.50 293 ASP A C 1
ATOM 2379 O O . ASP A 1 293 ? 16.323 -6.323 -18.420 1.00 96.50 293 ASP A O 1
ATOM 2383 N N . MET A 1 294 ? 16.704 -5.397 -20.424 1.00 97.25 294 MET A N 1
ATOM 2384 C CA . MET A 1 294 ? 17.948 -4.730 -20.012 1.00 97.25 294 MET A CA 1
ATOM 2385 C C . MET A 1 294 ? 17.709 -3.598 -19.005 1.00 97.25 294 MET A C 1
ATOM 2387 O O . MET A 1 294 ? 18.493 -3.439 -18.074 1.00 97.25 294 MET A O 1
ATOM 2391 N N . ILE A 1 295 ? 16.633 -2.820 -19.158 1.00 98.06 295 ILE A N 1
ATOM 2392 C CA . ILE A 1 295 ? 16.224 -1.800 -18.177 1.00 98.06 295 ILE A CA 1
ATOM 2393 C C . ILE A 1 295 ? 15.902 -2.472 -16.840 1.00 98.06 295 ILE A C 1
ATOM 2395 O O . ILE A 1 295 ? 16.405 -2.052 -15.801 1.00 98.06 295 ILE A O 1
ATOM 2399 N N . THR A 1 296 ? 15.119 -3.549 -16.873 1.00 98.31 296 THR A N 1
ATOM 2400 C CA . THR A 1 296 ? 14.761 -4.337 -15.686 1.00 98.31 296 THR A CA 1
ATOM 2401 C C . THR A 1 296 ? 16.010 -4.863 -14.976 1.00 98.31 296 THR A C 1
ATOM 2403 O O . THR A 1 296 ? 16.160 -4.674 -13.770 1.00 98.31 296 THR A O 1
ATOM 2406 N N . GLU A 1 297 ? 16.943 -5.467 -15.715 1.00 98.44 297 GLU A N 1
ATOM 2407 C CA . GLU A 1 297 ? 18.190 -5.992 -15.149 1.00 98.44 297 GLU A CA 1
ATOM 2408 C C . GLU A 1 297 ? 19.095 -4.877 -14.603 1.00 98.44 297 GLU A C 1
ATOM 2410 O O . GLU A 1 297 ? 19.735 -5.047 -13.567 1.00 98.44 297 GLU A O 1
ATOM 2415 N N . ALA A 1 298 ? 19.106 -3.697 -15.232 1.00 98.31 298 ALA A N 1
ATOM 2416 C CA . ALA A 1 298 ? 19.845 -2.550 -14.717 1.00 98.31 298 ALA A CA 1
ATOM 2417 C C . ALA A 1 298 ? 19.327 -2.104 -13.337 1.00 98.31 298 ALA A C 1
ATOM 2419 O O . ALA A 1 298 ? 20.145 -1.839 -12.456 1.00 98.31 298 ALA A O 1
ATOM 2420 N N . PHE A 1 299 ? 18.007 -2.073 -13.105 1.00 98.56 299 PHE A N 1
ATOM 2421 C CA . PHE A 1 299 ? 17.444 -1.821 -11.766 1.00 98.56 299 PHE A CA 1
ATOM 2422 C C . PHE A 1 299 ? 17.914 -2.866 -10.747 1.00 98.56 299 PHE A C 1
ATOM 2424 O O . PHE A 1 299 ? 18.382 -2.515 -9.662 1.00 98.56 299 PHE A O 1
ATOM 2431 N N . VAL A 1 300 ? 17.847 -4.151 -11.113 1.00 98.50 300 VAL A N 1
ATOM 2432 C CA . VAL A 1 300 ? 18.289 -5.264 -10.257 1.00 98.50 300 VAL A CA 1
ATOM 2433 C C . VAL A 1 300 ? 19.770 -5.127 -9.888 1.00 98.50 300 VAL A C 1
ATOM 2435 O O . VAL A 1 300 ? 20.125 -5.259 -8.714 1.00 98.50 300 VAL A O 1
ATOM 2438 N N . ASN A 1 301 ? 20.634 -4.828 -10.860 1.00 98.50 301 ASN A N 1
ATOM 2439 C CA . ASN A 1 301 ? 22.072 -4.673 -10.639 1.00 98.50 301 ASN A CA 1
ATOM 2440 C C . ASN A 1 301 ? 22.397 -3.464 -9.764 1.00 98.50 301 ASN A C 1
ATOM 2442 O O . ASN A 1 301 ? 23.209 -3.589 -8.849 1.00 98.50 301 ASN A O 1
ATOM 2446 N N . LEU A 1 302 ? 21.742 -2.322 -10.000 1.00 98.31 302 LEU A N 1
ATOM 2447 C CA . LEU A 1 302 ? 21.954 -1.110 -9.207 1.00 98.31 302 LEU A CA 1
ATOM 2448 C C . LEU A 1 302 ? 21.583 -1.321 -7.737 1.00 98.31 302 LEU A C 1
ATOM 2450 O O . LEU A 1 302 ? 22.353 -0.922 -6.864 1.00 98.31 302 LEU A O 1
ATOM 2454 N N . ALA A 1 303 ? 20.464 -1.994 -7.456 1.00 97.44 303 ALA A N 1
ATOM 2455 C CA . ALA A 1 303 ? 20.088 -2.333 -6.084 1.00 97.44 303 ALA A CA 1
ATOM 2456 C C . ALA A 1 303 ? 21.102 -3.283 -5.431 1.00 97.44 303 ALA A C 1
ATOM 2458 O O . ALA A 1 303 ? 21.579 -3.013 -4.331 1.00 97.44 303 ALA A O 1
ATOM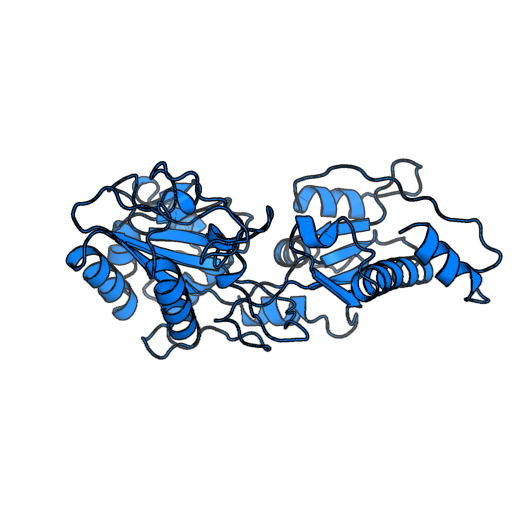 2459 N N . LYS A 1 304 ? 21.490 -4.366 -6.122 1.00 96.25 304 LYS A N 1
ATOM 2460 C CA . LYS A 1 304 ? 22.468 -5.342 -5.607 1.00 96.25 304 LYS A CA 1
ATOM 2461 C C . LYS A 1 304 ? 23.834 -4.722 -5.317 1.00 96.25 304 LYS A C 1
ATOM 2463 O O . LYS A 1 304 ? 24.495 -5.137 -4.371 1.00 96.25 304 LYS A O 1
ATOM 2468 N N . SER A 1 305 ? 24.263 -3.750 -6.121 1.00 96.62 305 SER A N 1
ATOM 2469 C CA . SER A 1 305 ? 25.551 -3.076 -5.946 1.00 96.62 305 SER A CA 1
ATOM 2470 C C . SER A 1 305 ? 25.500 -1.877 -4.993 1.00 96.62 305 SER A C 1
ATOM 2472 O O . SER A 1 305 ? 26.506 -1.187 -4.869 1.00 96.62 305 SER A O 1
ATOM 2474 N N . GLY A 1 306 ? 24.345 -1.564 -4.390 1.00 95.31 306 GLY A N 1
ATOM 2475 C CA . GLY A 1 306 ? 24.174 -0.381 -3.537 1.00 95.31 306 GLY A CA 1
ATOM 2476 C C . GLY A 1 306 ? 24.264 0.960 -4.280 1.00 95.31 306 GLY A C 1
ATOM 2477 O O . GLY A 1 306 ? 24.507 1.985 -3.657 1.00 95.31 306 GLY A O 1
ATOM 2478 N N . ASN A 1 307 ? 24.073 0.958 -5.605 1.00 97.25 307 ASN A N 1
ATOM 2479 C CA . ASN A 1 307 ? 24.149 2.147 -6.464 1.00 97.25 307 ASN A CA 1
ATOM 2480 C C . ASN A 1 307 ? 22.762 2.685 -6.865 1.00 97.25 307 ASN A C 1
ATOM 2482 O O . ASN A 1 307 ? 22.662 3.553 -7.736 1.00 97.25 307 ASN A O 1
ATOM 2486 N N . ASP A 1 308 ? 21.687 2.155 -6.279 1.00 96.94 308 ASP A N 1
ATOM 2487 C CA . ASP A 1 308 ? 20.349 2.725 -6.414 1.00 96.94 308 ASP A CA 1
ATOM 2488 C C . ASP A 1 308 ? 20.164 3.889 -5.433 1.00 96.94 308 ASP A C 1
ATOM 2490 O O . ASP A 1 308 ? 19.960 3.693 -4.236 1.00 96.94 308 ASP A O 1
ATOM 2494 N N . SER A 1 309 ? 20.233 5.111 -5.959 1.00 94.44 309 SER A N 1
ATOM 2495 C CA . SER A 1 309 ? 20.045 6.344 -5.194 1.00 94.44 309 SER A CA 1
ATOM 2496 C C . SER A 1 309 ? 18.590 6.815 -5.122 1.00 94.44 309 SER A C 1
ATOM 2498 O O . SER A 1 309 ? 18.322 7.826 -4.480 1.00 94.44 309 SER A O 1
ATOM 2500 N N . TYR A 1 310 ? 17.656 6.155 -5.814 1.00 94.94 310 TYR A N 1
ATOM 2501 C CA . TYR A 1 310 ? 16.248 6.556 -5.852 1.00 94.94 310 TYR A CA 1
ATOM 2502 C C . TYR A 1 310 ? 15.380 5.610 -5.029 1.00 94.94 310 TYR A C 1
ATOM 2504 O O . TYR A 1 310 ? 14.694 6.063 -4.115 1.00 94.94 310 TYR A O 1
ATOM 2512 N N . GLY A 1 311 ? 15.442 4.308 -5.315 1.00 96.62 311 GLY A N 1
ATOM 2513 C CA . GLY A 1 311 ? 14.530 3.313 -4.756 1.00 96.62 311 GLY A CA 1
ATOM 2514 C C . GLY A 1 311 ? 14.400 3.356 -3.233 1.00 96.62 311 GLY A C 1
ATOM 2515 O O . GLY A 1 311 ? 13.280 3.508 -2.738 1.00 96.62 311 GLY A O 1
ATOM 2516 N N . PRO A 1 312 ? 15.506 3.308 -2.466 1.00 95.12 312 PRO A N 1
ATOM 2517 C CA . PRO A 1 312 ? 15.441 3.302 -1.005 1.00 95.12 312 PRO A CA 1
ATOM 2518 C C . PRO A 1 312 ? 14.731 4.520 -0.396 1.00 95.12 312 PRO A C 1
ATOM 2520 O O . PRO A 1 312 ? 14.134 4.395 0.672 1.00 95.12 312 PRO A O 1
ATOM 2523 N N . ASN A 1 313 ? 14.733 5.673 -1.080 1.00 93.19 313 ASN A N 1
ATOM 2524 C CA . ASN A 1 313 ? 14.055 6.894 -0.620 1.00 93.19 313 ASN A CA 1
ATOM 2525 C C . ASN A 1 313 ? 12.526 6.826 -0.748 1.00 93.19 313 ASN A C 1
ATOM 2527 O O . ASN A 1 313 ? 11.825 7.623 -0.134 1.00 93.19 313 ASN A O 1
ATOM 2531 N N . VAL A 1 314 ? 12.008 5.881 -1.534 1.00 92.81 314 VAL A N 1
ATOM 2532 C CA . VAL A 1 314 ? 10.568 5.651 -1.735 1.00 92.81 314 VAL A CA 1
ATOM 2533 C C . VAL A 1 314 ? 10.139 4.247 -1.292 1.00 92.81 314 VAL A C 1
ATOM 2535 O O . VAL A 1 314 ? 9.033 3.802 -1.580 1.00 92.81 314 VAL A O 1
ATOM 2538 N N . GLY A 1 315 ? 11.012 3.532 -0.576 1.00 94.81 315 GLY A N 1
ATOM 2539 C CA . GLY A 1 315 ? 10.740 2.189 -0.062 1.00 94.81 315 GLY A CA 1
ATOM 2540 C C . GLY A 1 315 ? 11.009 1.042 -1.044 1.00 94.81 315 GLY A C 1
ATOM 2541 O O . GLY A 1 315 ? 10.758 -0.110 -0.694 1.00 94.81 315 GLY A O 1
ATOM 2542 N N . TYR A 1 316 ? 11.563 1.302 -2.232 1.00 97.62 316 TYR A N 1
ATOM 2543 C CA . TYR A 1 316 ? 12.033 0.250 -3.139 1.00 97.62 316 TYR A CA 1
ATOM 2544 C C . TYR A 1 316 ? 13.462 -0.146 -2.768 1.00 97.62 316 TYR A C 1
ATOM 2546 O O . TYR A 1 316 ? 14.446 0.474 -3.156 1.00 97.62 316 TYR A O 1
ATOM 2554 N N . ASN A 1 317 ? 13.577 -1.200 -1.977 1.00 97.00 317 ASN A N 1
ATOM 2555 C CA . ASN A 1 317 ? 14.839 -1.674 -1.423 1.00 97.00 317 ASN A CA 1
ATOM 2556 C C . ASN A 1 317 ? 15.452 -2.839 -2.219 1.00 97.00 317 ASN A C 1
ATOM 2558 O O . ASN A 1 317 ? 16.466 -3.413 -1.823 1.00 97.00 317 ASN A O 1
ATOM 2562 N N . GLY A 1 318 ? 14.818 -3.217 -3.324 1.00 98.12 318 GLY A N 1
ATOM 2563 C CA . GLY A 1 318 ? 15.272 -4.256 -4.229 1.00 98.12 318 GLY A CA 1
ATOM 2564 C C . GLY A 1 318 ? 14.316 -4.407 -5.400 1.00 98.12 318 GLY A C 1
ATOM 2565 O O . GLY A 1 318 ? 13.228 -3.831 -5.414 1.00 98.12 318 GLY A O 1
ATOM 2566 N N . TYR A 1 319 ? 14.717 -5.213 -6.376 1.00 98.56 319 TYR A N 1
ATOM 2567 C CA . TYR A 1 319 ? 13.907 -5.478 -7.556 1.00 98.56 319 TYR A CA 1
ATOM 2568 C C . TYR A 1 319 ? 14.076 -6.919 -8.022 1.00 98.56 319 TYR A C 1
ATOM 2570 O O . TYR A 1 319 ? 15.128 -7.531 -7.818 1.00 98.56 319 TYR A O 1
ATOM 2578 N N . LYS A 1 320 ? 13.056 -7.447 -8.698 1.00 98.06 320 LYS A N 1
ATOM 2579 C CA . LYS A 1 320 ? 13.140 -8.716 -9.427 1.00 98.06 320 LYS A CA 1
ATOM 2580 C C . LYS A 1 320 ? 12.397 -8.637 -10.755 1.00 98.06 320 LYS A C 1
ATOM 2582 O O . LYS A 1 320 ? 11.440 -7.879 -10.898 1.00 98.06 320 LYS A O 1
ATOM 2587 N N . LYS A 1 321 ? 12.818 -9.452 -11.721 1.00 98.12 321 LYS A N 1
ATOM 2588 C CA . LYS A 1 321 ? 12.093 -9.627 -12.982 1.00 98.12 321 LYS A CA 1
ATOM 2589 C C . LYS A 1 321 ? 10.763 -10.339 -12.729 1.00 98.12 321 LYS A C 1
ATOM 2591 O O . LYS A 1 321 ? 10.709 -11.304 -11.965 1.00 98.12 321 LYS A O 1
ATOM 2596 N N . ILE A 1 322 ? 9.704 -9.892 -13.396 1.00 97.94 322 ILE A N 1
ATOM 2597 C CA . ILE A 1 322 ? 8.392 -10.546 -13.337 1.00 97.94 322 ILE A CA 1
ATOM 2598 C C . ILE A 1 322 ? 8.347 -11.738 -14.294 1.00 97.94 322 ILE A C 1
ATOM 2600 O O . ILE A 1 322 ? 8.692 -11.634 -15.475 1.00 97.94 322 ILE A O 1
ATOM 2604 N N . ASN A 1 323 ? 7.852 -12.873 -13.795 1.00 95.50 323 ASN A N 1
ATOM 2605 C CA . ASN A 1 323 ? 7.492 -14.012 -14.631 1.00 95.50 323 ASN A CA 1
ATOM 2606 C C . ASN A 1 323 ? 6.222 -13.686 -15.432 1.00 95.50 323 ASN A C 1
ATOM 2608 O O . ASN A 1 323 ? 5.140 -13.590 -14.866 1.00 95.50 323 ASN A O 1
ATOM 2612 N N . GLN A 1 324 ? 6.352 -13.553 -16.753 1.00 93.19 324 GLN A N 1
ATOM 2613 C CA . GLN A 1 324 ? 5.234 -13.191 -17.633 1.00 93.19 324 GLN A CA 1
ATOM 2614 C C . GLN A 1 324 ? 4.151 -14.273 -17.738 1.00 93.19 324 GLN A C 1
ATOM 2616 O O . GLN A 1 324 ? 3.008 -13.958 -18.054 1.00 93.19 324 GLN A O 1
ATOM 2621 N N . LYS A 1 325 ? 4.502 -15.546 -17.508 1.00 93.44 325 LYS A N 1
ATOM 2622 C CA . LYS A 1 325 ? 3.551 -16.666 -17.613 1.00 93.44 325 LYS A CA 1
ATOM 2623 C C . LYS A 1 325 ? 2.667 -16.779 -16.380 1.00 93.44 325 LYS A C 1
ATOM 2625 O O . LYS A 1 325 ? 1.487 -17.077 -16.506 1.00 93.44 325 LYS A O 1
ATOM 2630 N N . ASP A 1 326 ? 3.257 -16.543 -15.215 1.00 93.56 326 ASP A N 1
ATOM 2631 C CA . ASP A 1 326 ? 2.574 -16.612 -13.929 1.00 93.56 326 ASP A CA 1
ATOM 2632 C C . ASP A 1 326 ? 3.037 -15.458 -13.024 1.00 93.56 326 ASP A C 1
ATOM 2634 O O . ASP A 1 326 ? 3.944 -15.627 -12.199 1.00 93.56 326 ASP A O 1
ATOM 2638 N N . PRO A 1 327 ? 2.502 -14.238 -13.236 1.00 95.75 327 PRO A N 1
ATOM 2639 C CA . PRO A 1 327 ? 2.925 -13.075 -12.473 1.00 95.75 327 PRO A CA 1
ATOM 2640 C C . PRO A 1 327 ? 2.430 -13.150 -11.027 1.00 95.75 327 PRO A C 1
ATOM 2642 O O . PRO A 1 327 ? 1.225 -13.120 -10.767 1.00 95.75 327 PRO A O 1
ATOM 2645 N N . GLU A 1 328 ? 3.366 -13.163 -10.075 1.00 96.25 328 GLU A N 1
ATOM 2646 C CA . GLU A 1 328 ? 3.085 -13.228 -8.633 1.00 96.25 328 GLU A CA 1
ATOM 2647 C C . GLU A 1 328 ? 2.044 -12.192 -8.183 1.00 96.25 328 GLU A C 1
ATOM 2649 O O . GLU A 1 328 ? 1.118 -12.543 -7.454 1.00 96.25 328 GLU A O 1
ATOM 2654 N N . PHE A 1 329 ? 2.146 -10.949 -8.664 1.00 97.12 329 PHE A N 1
ATOM 2655 C CA . PHE A 1 329 ? 1.247 -9.869 -8.256 1.00 97.12 329 PHE A CA 1
ATOM 2656 C C . PHE A 1 329 ? -0.220 -10.114 -8.613 1.00 97.12 329 PHE A C 1
ATOM 2658 O O . PHE A 1 329 ? -1.117 -9.745 -7.856 1.00 97.12 329 PHE A O 1
ATOM 2665 N N . ARG A 1 330 ? -0.475 -10.805 -9.731 1.00 96.44 330 ARG A N 1
ATOM 2666 C CA . ARG A 1 330 ? -1.833 -11.190 -10.130 1.00 96.44 330 ARG A CA 1
ATOM 2667 C C . ARG A 1 330 ? -2.365 -12.330 -9.266 1.00 96.44 330 ARG A C 1
ATOM 2669 O O . ARG A 1 330 ? -3.544 -12.306 -8.930 1.00 96.44 330 ARG A O 1
ATOM 2676 N N . ARG A 1 331 ? -1.513 -13.284 -8.864 1.00 96.38 331 ARG A N 1
ATOM 2677 C CA . ARG A 1 331 ? -1.910 -14.353 -7.930 1.00 96.38 331 ARG A CA 1
ATOM 2678 C C . ARG A 1 331 ? -2.268 -13.789 -6.558 1.00 96.38 331 ARG A C 1
ATOM 2680 O O . ARG A 1 331 ? -3.324 -14.117 -6.036 1.00 96.38 331 ARG A O 1
ATOM 2687 N N . ILE A 1 332 ? -1.416 -12.908 -6.020 1.00 97.19 332 ILE A N 1
ATOM 2688 C CA . ILE A 1 332 ? -1.657 -12.247 -4.731 1.00 97.19 332 ILE A CA 1
ATOM 2689 C C . ILE A 1 332 ? -2.991 -11.500 -4.771 1.00 97.19 332 ILE A C 1
ATOM 2691 O O . ILE A 1 332 ? -3.821 -11.707 -3.897 1.00 97.19 332 ILE A O 1
ATOM 2695 N N . TYR A 1 333 ? -3.243 -10.697 -5.808 1.00 96.94 333 TYR A N 1
ATOM 2696 C CA . TYR A 1 333 ? -4.514 -9.980 -5.934 1.00 96.94 333 TYR A CA 1
ATOM 2697 C C . TYR A 1 333 ? -5.729 -10.915 -6.023 1.00 96.94 333 TYR A C 1
ATOM 2699 O O . TYR A 1 333 ? -6.738 -10.662 -5.372 1.00 96.94 333 TYR A O 1
ATOM 2707 N N . ALA A 1 334 ? -5.634 -12.000 -6.799 1.00 96.19 334 ALA A N 1
ATOM 2708 C CA . ALA A 1 334 ? -6.725 -12.961 -6.954 1.00 96.19 334 ALA A CA 1
ATOM 2709 C C . ALA A 1 334 ? -7.072 -13.693 -5.647 1.00 96.19 334 ALA A C 1
ATOM 2711 O O . ALA A 1 334 ? -8.240 -13.973 -5.409 1.00 96.19 334 ALA A O 1
ATOM 2712 N N . GLU A 1 335 ? -6.080 -13.989 -4.803 1.00 96.25 335 GLU A N 1
ATOM 2713 C CA . GLU A 1 335 ? -6.296 -14.604 -3.485 1.00 96.25 335 GLU A CA 1
ATOM 2714 C C . GLU A 1 335 ? -6.757 -13.585 -2.423 1.00 96.25 335 GLU A C 1
ATOM 2716 O O . GLU A 1 335 ? -7.427 -13.938 -1.447 1.00 96.25 335 GLU A O 1
ATOM 2721 N N . SER A 1 336 ? -6.418 -12.306 -2.617 1.00 94.94 336 SER A N 1
ATOM 2722 C CA . SER A 1 336 ? -6.788 -11.211 -1.719 1.00 94.94 336 SER A CA 1
ATOM 2723 C C . SER A 1 336 ? -8.231 -10.723 -1.866 1.00 94.94 336 SER A C 1
ATOM 2725 O O . SER A 1 336 ? -8.779 -10.252 -0.864 1.00 94.94 336 SER A O 1
ATOM 2727 N N . ASN A 1 337 ? -8.796 -10.781 -3.077 1.00 88.06 337 ASN A N 1
ATOM 2728 C CA . ASN A 1 337 ? -10.126 -10.258 -3.435 1.00 88.06 337 ASN A CA 1
ATOM 2729 C C . ASN A 1 337 ? -11.283 -11.153 -2.971 1.00 88.06 337 ASN A C 1
ATOM 2731 O O . ASN A 1 337 ? -11.189 -12.389 -3.147 1.00 88.06 337 ASN A O 1
#

Organism: Mesomycoplasma hyopneumoniae (NCBI:txid2099)

InterPro domains:
  IPR010592 Extracytoplasmic thiamine-binding lipoprotein [NF045838] (2-331)
  IPR010592 Extracytoplasmic thiamine-binding lipoprotein [PF06646] (3-334)
  IPR010592 Extracytoplasmic thiamine-binding lipoprotein [PIRSF004523] (2-336)
  IPR043099 Thiamine-binding lipoprotein, domain I [G3DSA:3.40.190.180] (2-324)
  IPR043100 Extracytoplasmic thiamine-binding lipoprotein, domain II [G3DSA:3.40.190.190] (83-280)

Sequence (337 aa):
MKAEFNKLKNANPNTKDLPNVNFDFVGIDDSKTKISQLKSSDNSTSAIDFAIIDATTTIEDDPEKELYNGLQTLTWAFKNSSDSPLFYQNGTKNDPLRQSARELSDLFNKVPYDQWRSTQEGEQKWDGIAYRFLYDNSSPKRIISYYRGMIMIAGDDSTREEIKKAWDQKDWEKFRNFGIIHGKLTSAGKFKMQNFIIKKHFGANFPAKSLNEDRINHPDKYLQAYGSSIGQDPKYKIAFDDEASFAWTESKNDKKQYYSNEKNGKIEILSLTNPASYDIGSFRPSFNKIQADMITEAFVNLAKSGNDSYGPNVGYNGYKKINQKDPEFRRIYAESN